Protein AF-A0A9D8TAX3-F1 (afdb_monomer_lite)

Sequence (237 aa):
HDKVKELMLDISDREHYEQYEMLCSVNRDRQMKIMKLRKSYFPNELTADKATVAAIDQLKESEPDTFEKLMSLTAEYSKLLKKLNLRDWILRKRVLGEWWLRLPVSILLLPFWIFGAIVNVLPLGLAKLINTHLIKDKMLHASIQLGISIAILPIWYLILFILIWAIFSKLWIAAAFLVISYPSLLLYARSRIFIIKMYNRSRRFFLKLAGNADLKKAVELRKNILQIIQEKFGSSK

Structure (mmCIF, N/CA/C/O backbone):
data_AF-A0A9D8TAX3-F1
#
_entry.id   AF-A0A9D8TAX3-F1
#
loop_
_atom_site.group_PDB
_atom_site.id
_atom_site.type_symbol
_atom_site.label_atom_id
_atom_site.label_alt_id
_atom_site.label_comp_id
_atom_site.label_asym_id
_atom_site.label_entity_id
_atom_site.label_seq_id
_atom_site.pdbx_PDB_ins_code
_atom_site.Cartn_x
_atom_site.Cartn_y
_atom_site.Cartn_z
_atom_site.occupancy
_atom_site.B_iso_or_equiv
_atom_site.auth_seq_id
_atom_site.auth_comp_id
_atom_site.auth_asym_id
_atom_site.auth_atom_id
_atom_site.pdbx_PDB_model_num
ATOM 1 N N . HIS A 1 1 ? -0.185 30.071 7.797 1.00 47.81 1 HIS A N 1
ATOM 2 C CA . HIS A 1 1 ? 0.020 28.716 8.349 1.00 47.81 1 HIS A CA 1
ATOM 3 C C . HIS A 1 1 ? -1.288 27.922 8.481 1.00 47.81 1 HIS A C 1
ATOM 5 O O . HIS A 1 1 ? -1.232 26.700 8.425 1.00 47.81 1 HIS A O 1
ATOM 11 N N . ASP A 1 2 ? -2.458 28.570 8.554 1.00 51.34 2 ASP A N 1
ATOM 12 C CA . ASP A 1 2 ? -3.730 27.895 8.888 1.00 51.34 2 ASP A CA 1
ATOM 13 C C . ASP A 1 2 ? -4.365 27.068 7.757 1.00 51.34 2 ASP A C 1
ATOM 15 O O . ASP A 1 2 ? -4.881 25.984 8.011 1.00 51.34 2 ASP A O 1
ATOM 19 N N . LYS A 1 3 ? -4.211 27.467 6.485 1.00 55.00 3 LYS A N 1
ATOM 20 C CA . LYS A 1 3 ? -4.713 26.679 5.333 1.00 55.00 3 LYS A CA 1
ATOM 21 C C . LYS A 1 3 ? -4.038 25.313 5.163 1.00 55.00 3 LYS A C 1
ATOM 23 O O . LYS A 1 3 ? -4.610 24.412 4.564 1.00 55.00 3 LYS A O 1
ATOM 28 N N . VAL A 1 4 ? -2.815 25.145 5.674 1.00 59.06 4 VAL A N 1
ATOM 29 C CA . VAL A 1 4 ? -2.106 23.854 5.612 1.00 59.06 4 VAL A CA 1
ATOM 30 C C . VAL A 1 4 ? -2.678 22.883 6.645 1.00 59.06 4 VAL A C 1
ATOM 32 O O . VAL A 1 4 ? -2.840 21.707 6.335 1.00 59.06 4 VAL A O 1
ATOM 35 N N . LYS A 1 5 ? -3.074 23.373 7.830 1.00 57.69 5 LYS A N 1
ATOM 36 C CA . LYS A 1 5 ? -3.756 22.559 8.848 1.00 57.69 5 LYS A CA 1
ATOM 37 C C . LYS A 1 5 ? -5.103 22.040 8.346 1.00 57.69 5 LYS A C 1
ATOM 39 O O . LYS A 1 5 ? -5.445 20.887 8.579 1.00 57.69 5 LYS A O 1
ATOM 44 N N . GLU A 1 6 ? -5.831 22.835 7.562 1.00 61.94 6 GLU A N 1
ATOM 45 C CA . GLU A 1 6 ? -7.069 22.385 6.913 1.00 61.94 6 GLU A CA 1
ATOM 46 C C . GLU A 1 6 ? -6.857 21.248 5.898 1.00 61.94 6 GLU A C 1
ATOM 48 O O . GLU A 1 6 ? -7.794 20.504 5.612 1.00 61.94 6 GLU A O 1
ATOM 53 N N . LEU A 1 7 ? -5.642 21.055 5.388 1.00 61.38 7 LEU A N 1
ATOM 54 C CA . LEU A 1 7 ? -5.305 19.979 4.453 1.00 61.38 7 LEU A CA 1
ATOM 55 C C . LEU A 1 7 ? -4.691 18.751 5.141 1.00 61.38 7 LEU A C 1
ATOM 57 O O . LEU A 1 7 ? -4.346 17.782 4.463 1.00 61.38 7 LEU A O 1
ATOM 61 N N . MET A 1 8 ? -4.574 18.767 6.471 1.00 67.38 8 MET A N 1
ATOM 62 C CA . MET A 1 8 ? -4.005 17.680 7.263 1.00 67.38 8 MET A CA 1
ATOM 63 C C . MET A 1 8 ? -5.042 17.114 8.238 1.00 67.38 8 MET A C 1
ATOM 65 O O . MET A 1 8 ? -5.985 17.791 8.652 1.00 67.38 8 MET A O 1
ATOM 69 N N . LEU A 1 9 ? -4.891 15.830 8.563 1.00 71.62 9 LEU A N 1
ATOM 70 C CA . LEU A 1 9 ? -5.618 15.207 9.661 1.00 71.62 9 LEU A CA 1
ATOM 71 C C . LEU A 1 9 ? -4.846 15.537 10.942 1.00 71.62 9 LEU A C 1
ATOM 73 O O . LEU A 1 9 ? -3.764 14.991 11.155 1.00 71.62 9 LEU A O 1
ATOM 77 N N . ASP A 1 10 ? -5.357 16.476 11.731 1.00 75.31 10 ASP A N 1
ATOM 78 C CA . ASP A 1 10 ? -4.759 16.838 13.015 1.00 75.31 10 ASP A CA 1
ATOM 79 C C . ASP A 1 10 ? -5.316 15.904 14.095 1.00 75.31 10 ASP A C 1
ATOM 81 O O . ASP A 1 10 ? -6.521 15.891 14.339 1.00 75.31 10 ASP A O 1
ATOM 85 N N . ILE A 1 11 ? -4.454 15.066 14.673 1.00 76.56 11 ILE A N 1
ATOM 86 C CA . ILE A 1 11 ? -4.793 14.171 15.785 1.00 76.56 11 ILE A CA 1
ATOM 87 C C . ILE A 1 11 ? -3.937 14.616 16.967 1.00 76.56 11 ILE A C 1
ATOM 89 O O . ILE A 1 11 ? -2.724 14.389 16.986 1.00 76.56 11 ILE A O 1
ATOM 93 N N . SER A 1 12 ? -4.575 15.260 17.942 1.00 71.75 12 SER A N 1
ATOM 94 C CA . SER A 1 12 ? -3.906 15.820 19.122 1.00 71.75 12 SER A CA 1
ATOM 95 C C . SER A 1 12 ? -3.418 14.738 20.090 1.00 71.75 12 SER A C 1
ATOM 97 O O . SER A 1 12 ? -2.389 14.906 20.746 1.00 71.75 12 SER A O 1
ATOM 99 N N . ASP A 1 13 ? -4.135 13.613 20.167 1.00 77.81 13 ASP A N 1
ATOM 100 C CA . ASP A 1 13 ? -3.794 12.483 21.029 1.00 77.81 13 ASP A CA 1
ATOM 101 C C . ASP A 1 13 ? -2.700 11.612 20.390 1.00 77.81 13 ASP A C 1
ATOM 103 O O . ASP A 1 13 ? -2.948 10.779 19.514 1.00 77.81 13 ASP A O 1
ATOM 107 N N . ARG A 1 14 ? -1.457 11.823 20.833 1.00 78.06 14 ARG A N 1
ATOM 108 C CA . ARG A 1 14 ? -0.296 11.061 20.353 1.00 78.06 14 ARG A CA 1
ATOM 109 C C . ARG A 1 14 ? -0.218 9.650 20.929 1.00 78.06 14 ARG A C 1
ATOM 111 O O . ARG A 1 14 ? 0.431 8.806 20.317 1.00 78.06 14 ARG A O 1
ATOM 118 N N . GLU A 1 15 ? -0.841 9.397 22.075 1.00 81.38 15 GLU A N 1
ATOM 119 C CA . GLU A 1 15 ? -0.818 8.089 22.734 1.00 81.38 15 GLU A CA 1
ATOM 120 C C . GLU A 1 15 ? -1.685 7.086 21.967 1.00 81.38 15 GLU A C 1
ATOM 122 O O . GLU A 1 15 ? -1.270 5.955 21.710 1.00 81.38 15 GLU A O 1
ATOM 127 N N . HIS A 1 16 ? -2.844 7.548 21.494 1.00 86.00 16 HIS A N 1
ATOM 128 C CA . HIS A 1 16 ? -3.809 6.740 20.750 1.00 86.00 16 HIS A CA 1
ATOM 129 C C . HIS A 1 16 ? -3.732 6.913 19.225 1.00 86.00 16 HIS A C 1
ATOM 131 O O . HIS A 1 16 ? -4.651 6.520 18.501 1.00 86.00 16 HIS A O 1
ATOM 137 N N . TYR A 1 17 ? -2.645 7.485 18.702 1.00 85.19 17 TYR A N 1
ATOM 138 C CA . TYR A 1 17 ? -2.546 7.872 17.291 1.00 85.19 17 TYR A CA 1
ATOM 139 C C . TYR A 1 17 ? -2.809 6.710 16.311 1.00 85.19 17 TYR A C 1
ATOM 141 O O . TYR A 1 17 ? -3.581 6.857 15.360 1.00 85.19 17 TYR A O 1
ATOM 149 N N . GLU A 1 18 ? -2.221 5.528 16.551 1.00 87.06 18 GLU A N 1
ATOM 150 C CA . GLU A 1 18 ? -2.438 4.350 15.691 1.00 87.06 18 GLU A CA 1
ATOM 151 C C . GLU A 1 18 ? -3.904 3.877 15.723 1.00 87.06 18 GLU A C 1
ATOM 153 O O . GLU A 1 18 ? -4.440 3.389 14.723 1.00 87.06 18 GLU A O 1
ATOM 158 N N . GLN A 1 19 ? -4.560 4.006 16.875 1.00 91.69 19 GLN A N 1
ATOM 159 C CA . GLN A 1 19 ? -5.947 3.620 17.092 1.00 91.69 19 GLN A CA 1
ATOM 160 C C . GLN A 1 19 ? -6.883 4.580 16.351 1.00 91.69 19 GLN A C 1
ATOM 162 O O . GLN A 1 19 ? -7.785 4.118 15.651 1.00 91.69 19 GLN A O 1
ATOM 167 N N . TYR A 1 20 ? -6.626 5.889 16.413 1.00 90.88 20 TYR A N 1
ATOM 168 C CA . TYR A 1 20 ? -7.359 6.890 15.632 1.00 90.88 20 TYR A CA 1
ATOM 169 C C . TYR A 1 20 ? -7.241 6.625 14.126 1.00 90.88 20 TYR A C 1
ATOM 171 O O . TYR A 1 20 ? -8.255 6.597 13.420 1.00 90.88 20 TYR A O 1
ATOM 179 N N . GLU A 1 21 ? -6.030 6.360 13.624 1.00 88.81 21 GLU A N 1
ATOM 180 C CA . GLU A 1 21 ? -5.813 6.046 12.207 1.00 88.81 21 GLU A CA 1
ATOM 181 C C . GLU A 1 21 ? -6.575 4.773 11.793 1.00 88.81 21 GLU A C 1
ATOM 183 O O . GLU A 1 21 ? -7.257 4.736 10.758 1.00 88.81 21 GLU A O 1
ATOM 188 N N . MET A 1 22 ? -6.520 3.729 12.627 1.00 91.81 22 MET A N 1
ATOM 189 C CA . MET A 1 22 ? -7.249 2.488 12.382 1.00 91.81 22 MET A CA 1
ATOM 190 C C . MET A 1 22 ? -8.764 2.718 12.365 1.00 91.81 22 MET A C 1
ATOM 192 O O . MET A 1 22 ? -9.432 2.242 11.443 1.00 91.81 22 MET A O 1
ATOM 196 N N . LEU A 1 23 ? -9.313 3.471 13.321 1.00 91.88 23 LEU A N 1
ATOM 197 C CA . LEU A 1 23 ? -10.742 3.790 13.391 1.00 91.88 23 LEU A CA 1
ATOM 198 C C . LEU A 1 23 ? -11.210 4.596 12.182 1.00 91.88 23 LEU A C 1
ATOM 200 O O . LEU A 1 23 ? -12.245 4.258 11.600 1.00 91.88 23 LEU A O 1
ATOM 204 N N . CYS A 1 24 ? -10.423 5.578 11.734 1.00 89.56 24 CYS A N 1
ATOM 205 C CA . CYS A 1 24 ? -10.675 6.281 10.476 1.00 89.56 24 CYS A CA 1
ATOM 206 C C . CYS A 1 24 ? -10.751 5.278 9.319 1.00 89.56 24 CYS A C 1
ATOM 208 O O . CYS A 1 24 ? -11.741 5.234 8.591 1.00 89.56 24 CYS A O 1
ATOM 210 N N . SER A 1 25 ? -9.777 4.369 9.204 1.00 88.06 25 SER A N 1
ATOM 211 C CA . SER A 1 25 ? -9.755 3.362 8.135 1.00 88.06 25 SER A CA 1
ATOM 212 C C . SER A 1 25 ? -10.961 2.403 8.148 1.00 88.06 25 SER A C 1
ATOM 214 O O . SER A 1 25 ? -11.442 1.997 7.080 1.00 88.06 25 SER A O 1
ATOM 216 N N . VAL A 1 26 ? -11.458 2.057 9.343 1.00 89.31 26 VAL A N 1
ATOM 217 C CA . VAL A 1 26 ? -12.606 1.166 9.567 1.00 89.31 26 VAL A CA 1
ATOM 218 C C . VAL A 1 26 ? -13.924 1.883 9.260 1.00 89.31 26 VAL A C 1
ATOM 220 O O . VAL A 1 26 ? -14.813 1.283 8.645 1.00 89.31 26 VAL A O 1
ATOM 223 N N . ASN A 1 27 ? -14.046 3.156 9.652 1.00 88.12 27 ASN A N 1
ATOM 224 C CA . ASN A 1 27 ? -15.275 3.944 9.561 1.00 88.12 27 ASN A CA 1
ATOM 225 C C . ASN A 1 27 ? -15.416 4.734 8.246 1.00 88.12 27 ASN A C 1
ATOM 227 O O . ASN A 1 27 ? -16.530 5.106 7.876 1.00 88.12 27 ASN A O 1
ATOM 231 N N . ARG A 1 28 ? -14.332 4.946 7.487 1.00 86.62 28 ARG A N 1
ATOM 232 C CA . ARG A 1 28 ? -14.314 5.778 6.267 1.00 86.62 28 ARG A CA 1
ATOM 233 C C . ARG A 1 28 ? -15.417 5.427 5.274 1.00 86.62 28 ARG A C 1
ATOM 235 O O . ARG A 1 28 ? -16.200 6.285 4.882 1.00 86.62 28 ARG A O 1
ATOM 242 N N . ASP A 1 29 ? -15.531 4.150 4.898 1.00 82.50 29 ASP A N 1
ATOM 243 C CA . ASP A 1 29 ? -16.540 3.695 3.926 1.00 82.50 29 ASP A CA 1
ATOM 244 C C . ASP A 1 29 ? -17.980 3.959 4.418 1.00 82.50 29 ASP A C 1
ATOM 246 O O . ASP A 1 29 ? -18.890 4.107 3.600 1.00 82.50 29 ASP A O 1
ATOM 250 N N . ARG A 1 30 ? -18.204 4.000 5.737 1.00 83.88 30 ARG A N 1
ATOM 251 C CA . ARG A 1 30 ? -19.501 4.325 6.338 1.00 83.88 30 ARG A CA 1
ATOM 252 C C . ARG A 1 30 ? -19.733 5.833 6.356 1.00 83.88 30 ARG A C 1
ATOM 254 O O . ARG A 1 30 ? -20.779 6.259 5.877 1.00 83.88 30 ARG A O 1
ATOM 261 N N . GLN A 1 31 ? -18.778 6.623 6.840 1.00 83.62 31 GLN A N 1
ATOM 262 C CA . GLN A 1 31 ? -18.919 8.082 6.890 1.00 83.62 31 GLN A CA 1
ATOM 263 C C . GLN A 1 31 ? -19.125 8.683 5.504 1.00 83.62 31 GLN A C 1
ATOM 265 O O . GLN A 1 31 ? -20.033 9.481 5.303 1.00 83.62 31 GLN A O 1
ATOM 270 N N . MET A 1 32 ? -18.389 8.202 4.501 1.00 84.88 32 MET A N 1
ATOM 271 C CA . MET A 1 32 ? -18.597 8.628 3.117 1.00 84.88 32 MET A CA 1
ATOM 272 C C . MET A 1 32 ? -20.013 8.334 2.606 1.00 84.88 32 MET A C 1
ATOM 274 O O . MET A 1 32 ? -20.546 9.107 1.815 1.00 84.88 32 MET A O 1
ATOM 278 N N . LYS A 1 33 ? -20.644 7.236 3.050 1.00 84.00 33 LYS A N 1
ATOM 279 C CA . LYS A 1 33 ? -22.039 6.927 2.698 1.00 84.00 33 LYS A CA 1
ATOM 280 C C . LYS A 1 33 ? -23.027 7.830 3.428 1.00 84.00 33 LYS A C 1
ATOM 282 O O . LYS A 1 33 ? -23.957 8.307 2.787 1.00 84.00 33 LYS A O 1
ATOM 287 N N . ILE A 1 34 ? -22.824 8.060 4.728 1.00 82.94 34 ILE A N 1
ATOM 288 C CA . ILE A 1 34 ? -23.665 8.952 5.545 1.00 82.94 34 ILE A CA 1
ATOM 289 C C . ILE A 1 34 ? -23.652 10.362 4.946 1.00 82.94 34 ILE A C 1
ATOM 291 O O . ILE A 1 34 ? -24.703 10.936 4.682 1.00 82.94 34 ILE A O 1
ATOM 295 N N . MET A 1 35 ? -22.463 10.862 4.613 1.00 82.69 35 MET A N 1
ATOM 296 C CA . MET A 1 35 ? -22.252 12.189 4.033 1.00 82.69 35 MET A CA 1
ATOM 297 C C . MET A 1 35 ? -22.542 12.267 2.525 1.00 82.69 35 MET A C 1
ATOM 299 O O . MET A 1 35 ? -22.339 13.312 1.914 1.00 82.69 35 MET A O 1
ATOM 303 N N . LYS A 1 36 ? -22.983 11.166 1.895 1.00 83.56 36 LYS A N 1
ATOM 304 C CA . LYS A 1 36 ? -23.252 11.067 0.445 1.00 83.56 36 LYS A CA 1
ATOM 305 C C . LYS A 1 36 ? -22.080 11.543 -0.434 1.00 83.56 36 LYS A C 1
ATOM 307 O O . LYS A 1 36 ? -22.275 12.090 -1.520 1.00 83.56 36 LYS A O 1
ATOM 312 N N . LEU A 1 37 ? -20.847 11.305 0.012 1.00 81.62 37 LEU A N 1
ATOM 313 C CA . LEU A 1 37 ? -19.636 11.753 -0.668 1.00 81.62 37 LEU A CA 1
ATOM 314 C C . LEU A 1 37 ? -19.217 10.793 -1.787 1.00 81.62 37 LEU A C 1
ATOM 316 O O . LEU A 1 37 ? -19.275 9.565 -1.666 1.00 81.62 37 LEU A O 1
ATOM 320 N N . ARG A 1 38 ? -18.719 11.357 -2.893 1.00 75.69 38 ARG A N 1
ATOM 321 C CA . ARG A 1 38 ? -18.191 10.572 -4.017 1.00 75.69 38 ARG A CA 1
ATOM 322 C C . ARG A 1 38 ? -16.825 9.991 -3.669 1.00 75.69 38 ARG A C 1
ATOM 324 O O . ARG A 1 38 ? -15.899 10.728 -3.341 1.00 75.69 38 ARG A O 1
ATOM 331 N N . LYS A 1 39 ? -16.670 8.676 -3.843 1.00 66.88 39 LYS A N 1
ATOM 332 C CA . LYS A 1 39 ? -15.418 7.949 -3.568 1.00 66.88 39 LYS A CA 1
ATOM 333 C C . LYS A 1 39 ? -14.260 8.264 -4.520 1.00 66.88 39 LYS A C 1
ATOM 335 O O . LYS A 1 39 ? -13.122 7.931 -4.227 1.00 66.88 39 LYS A O 1
ATOM 340 N N . SER A 1 40 ? -14.536 8.893 -5.658 1.00 64.56 40 SER A N 1
ATOM 341 C CA . SER A 1 40 ? -13.520 9.233 -6.658 1.00 64.56 40 SER A CA 1
ATOM 342 C C . SER A 1 40 ? -12.701 10.482 -6.320 1.00 64.56 40 SER A C 1
ATOM 344 O O . SER A 1 40 ? -11.724 10.747 -7.012 1.00 64.56 40 SER A O 1
ATOM 346 N N . TYR A 1 41 ? -13.092 11.259 -5.304 1.00 69.12 41 TYR A N 1
ATOM 347 C CA . TYR A 1 41 ? -12.454 12.532 -4.973 1.00 69.12 41 TYR A CA 1
ATOM 348 C C . TYR A 1 41 ? -11.719 12.428 -3.635 1.00 69.12 41 TYR A C 1
ATOM 350 O O . TYR A 1 41 ? -12.348 12.273 -2.592 1.00 69.12 41 TYR A O 1
ATOM 358 N N . PHE A 1 42 ? -10.387 12.496 -3.679 1.00 66.44 42 PHE A N 1
ATOM 359 C CA . PHE A 1 42 ? -9.510 12.294 -2.520 1.00 66.44 42 PHE A CA 1
ATOM 360 C C . PHE A 1 42 ? -9.838 13.195 -1.312 1.00 66.44 42 PHE A C 1
ATOM 362 O O . PHE A 1 42 ? -9.888 12.668 -0.201 1.00 66.44 42 PHE A O 1
ATOM 369 N N . PRO A 1 43 ? -10.165 14.494 -1.479 1.00 77.25 43 PRO A N 1
ATOM 370 C CA . PRO A 1 43 ? -10.538 15.343 -0.345 1.00 77.25 43 PRO A CA 1
ATOM 371 C C . PRO A 1 43 ? -11.747 14.847 0.455 1.00 77.25 43 PRO A C 1
ATOM 373 O O . PRO A 1 43 ? -11.817 15.096 1.653 1.00 77.25 43 PRO A O 1
ATOM 376 N N . ASN A 1 44 ? -12.651 14.073 -0.153 1.00 81.50 44 ASN A N 1
ATOM 377 C CA . ASN A 1 44 ? -13.790 13.502 0.565 1.00 81.50 44 ASN A CA 1
ATOM 378 C C . ASN A 1 44 ? -13.375 12.444 1.598 1.00 81.50 44 ASN A C 1
ATOM 380 O O . ASN A 1 44 ? -14.079 12.255 2.588 1.00 81.50 44 ASN A O 1
ATOM 384 N N . GLU A 1 45 ? -12.258 11.741 1.374 1.00 81.44 45 GLU A N 1
ATOM 385 C CA . GLU A 1 45 ? -11.718 10.813 2.373 1.00 81.44 45 GLU 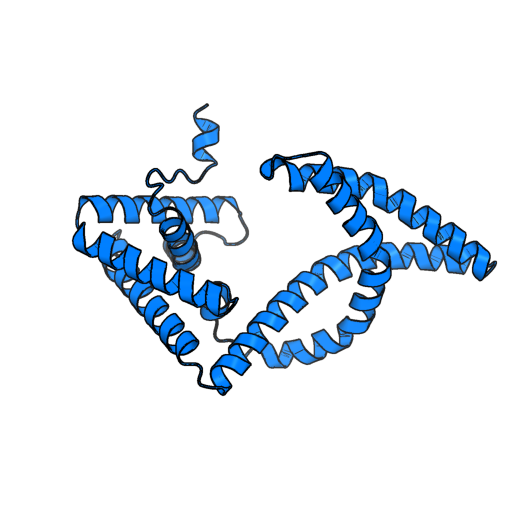A CA 1
ATOM 386 C C . GLU A 1 45 ? -11.204 11.582 3.592 1.00 81.44 45 GLU A C 1
ATOM 388 O O . GLU A 1 45 ? -11.511 11.199 4.716 1.00 81.44 45 GLU A O 1
ATOM 393 N N . LEU A 1 46 ? -10.520 12.711 3.375 1.00 84.00 46 LEU A N 1
ATOM 394 C CA . LEU A 1 46 ? -10.059 13.577 4.461 1.00 84.00 46 LEU A CA 1
ATOM 395 C C . LEU A 1 46 ? -11.237 14.176 5.241 1.00 84.00 46 LEU A C 1
ATOM 397 O O . LEU A 1 46 ? -11.196 14.205 6.467 1.00 84.00 46 LEU A O 1
ATOM 401 N N . THR A 1 47 ? -12.305 14.609 4.565 1.00 84.44 47 THR A N 1
ATOM 402 C CA . THR A 1 47 ? -13.525 15.088 5.237 1.00 84.44 47 THR A CA 1
ATOM 403 C C . THR A 1 47 ? -14.147 14.007 6.125 1.00 84.44 47 THR A C 1
ATOM 405 O O . THR A 1 47 ? -14.503 14.279 7.271 1.00 84.44 47 THR A O 1
ATOM 408 N N . ALA A 1 48 ? -14.243 12.772 5.626 1.00 85.88 48 ALA A N 1
ATOM 409 C CA . ALA A 1 48 ? -14.786 11.646 6.385 1.00 85.88 48 ALA A CA 1
ATOM 410 C C . ALA A 1 48 ? -13.900 11.259 7.585 1.00 85.88 48 ALA A C 1
ATOM 412 O O . ALA A 1 48 ? -14.415 10.931 8.659 1.00 85.88 48 ALA A O 1
ATOM 413 N N . ASP A 1 49 ? -12.579 11.311 7.411 1.00 87.44 49 ASP A N 1
ATOM 414 C CA . ASP A 1 49 ? -11.620 11.029 8.476 1.00 87.44 49 ASP A CA 1
ATOM 415 C C . ASP A 1 49 ? -11.685 12.122 9.560 1.00 87.44 49 ASP A C 1
ATOM 417 O O . ASP A 1 49 ? -11.823 11.791 10.734 1.00 87.44 49 ASP A O 1
ATOM 421 N N . LYS A 1 50 ? -11.737 13.412 9.194 1.00 87.69 50 LYS A N 1
ATOM 422 C CA . LYS A 1 50 ? -11.911 14.526 10.151 1.00 87.69 50 LYS A CA 1
ATOM 423 C C . LYS A 1 50 ? -13.180 14.400 10.989 1.00 87.69 50 LYS A C 1
ATOM 425 O O . LYS A 1 50 ? -13.140 14.597 12.197 1.00 87.69 50 LYS A O 1
ATOM 430 N N . ALA A 1 51 ? -14.296 14.039 10.362 1.00 87.50 51 ALA A N 1
ATOM 431 C CA . ALA A 1 51 ? -15.544 13.817 11.084 1.00 87.50 51 ALA A CA 1
ATOM 432 C C . ALA A 1 51 ? -15.473 12.610 12.029 1.00 87.50 51 ALA A C 1
ATOM 434 O O . ALA A 1 51 ? -16.126 12.595 13.067 1.00 87.50 51 ALA A O 1
ATOM 435 N N . THR A 1 52 ? -14.675 11.597 11.681 1.00 89.50 52 THR A N 1
ATOM 436 C CA . THR A 1 52 ? -14.417 10.465 12.577 1.00 89.50 52 THR A CA 1
ATOM 437 C C . THR A 1 52 ? -13.573 10.896 13.771 1.00 89.50 52 THR A C 1
ATOM 439 O O . THR A 1 52 ? -13.933 10.551 14.888 1.00 89.50 52 THR A O 1
ATOM 442 N N . VAL A 1 53 ? -12.508 11.675 13.556 1.00 89.75 53 VAL A N 1
ATOM 443 C CA . VAL A 1 53 ? -11.665 12.219 14.636 1.00 89.75 53 VAL A CA 1
ATOM 444 C C . VAL A 1 53 ? -12.499 13.067 15.595 1.00 89.75 53 VAL A C 1
ATOM 446 O O . VAL A 1 53 ? -12.516 12.774 16.782 1.00 89.75 53 VAL A O 1
ATOM 449 N N . ALA A 1 54 ? -13.290 14.011 15.076 1.00 88.38 54 ALA A N 1
ATOM 450 C CA . ALA A 1 54 ? -14.156 14.855 15.901 1.00 88.38 54 ALA A CA 1
ATOM 451 C C . ALA A 1 54 ? -15.149 14.041 16.752 1.00 88.38 54 ALA A C 1
ATOM 453 O O . ALA A 1 54 ? -15.371 14.351 17.918 1.00 88.38 54 ALA A O 1
ATOM 454 N N . ALA A 1 55 ? -15.722 12.970 16.192 1.00 88.25 55 ALA A N 1
ATOM 455 C CA . ALA A 1 55 ? -16.632 12.097 16.929 1.00 88.25 55 ALA A CA 1
ATOM 456 C C . ALA A 1 55 ? -15.918 11.274 18.019 1.00 88.25 55 ALA A C 1
ATOM 458 O O . ALA A 1 55 ? -16.499 11.013 19.071 1.00 88.25 55 ALA A O 1
ATOM 459 N N . ILE A 1 56 ? -14.667 10.865 17.783 1.00 90.06 56 ILE A N 1
ATOM 460 C CA . ILE A 1 56 ? -13.846 10.178 18.789 1.00 90.06 56 ILE A CA 1
ATOM 461 C C . ILE A 1 56 ? -13.456 11.150 19.909 1.00 90.06 56 ILE A C 1
ATOM 463 O O . ILE A 1 56 ? -13.562 10.783 21.076 1.00 90.06 56 ILE A O 1
ATOM 467 N N . ASP A 1 57 ? -13.067 12.382 19.577 1.00 90.31 57 ASP A N 1
ATOM 468 C CA . ASP A 1 57 ? -12.713 13.403 20.569 1.00 90.31 57 ASP A CA 1
ATOM 469 C C . ASP A 1 57 ? -13.921 13.763 21.444 1.00 90.31 57 ASP A C 1
ATOM 471 O O . ASP A 1 57 ? -13.819 13.788 22.668 1.00 90.31 57 ASP A O 1
ATOM 475 N N . GLN A 1 58 ? -15.106 13.905 20.843 1.00 88.88 58 GLN A N 1
ATOM 476 C CA . GLN A 1 58 ? -16.346 14.094 21.596 1.00 88.88 58 GLN A CA 1
ATOM 477 C C . GLN A 1 58 ? -16.651 12.901 22.517 1.00 88.88 58 GLN A C 1
ATOM 479 O O . GLN A 1 58 ? -17.112 13.087 23.645 1.00 88.88 58 GLN A O 1
ATOM 484 N N . LEU A 1 59 ? -16.402 11.667 22.064 1.00 90.06 59 LEU A N 1
ATOM 485 C CA . LEU A 1 59 ? -16.583 10.468 22.888 1.00 90.06 59 LEU A CA 1
ATOM 486 C C . LEU A 1 59 ? -15.610 10.447 24.073 1.00 90.06 59 LEU A C 1
ATOM 488 O O . LEU A 1 59 ? -16.001 10.044 25.163 1.00 90.06 59 LEU A O 1
ATOM 492 N N . LYS A 1 60 ? -14.371 10.905 23.870 1.00 89.94 60 LYS A N 1
ATOM 493 C CA . LYS A 1 60 ? -13.351 11.007 24.919 1.00 89.94 60 LYS A CA 1
ATOM 494 C C . LYS A 1 60 ? -13.790 11.931 26.054 1.00 89.94 60 LYS A C 1
ATOM 496 O O . LYS A 1 60 ? -13.578 11.603 27.216 1.00 89.94 60 LYS A O 1
ATOM 501 N N . GLU A 1 61 ? -14.412 13.059 25.718 1.00 89.31 61 GLU A N 1
ATOM 502 C CA . GLU A 1 61 ? -14.900 14.032 26.702 1.00 89.31 61 GLU A CA 1
ATOM 503 C C . GLU A 1 61 ? -16.206 13.593 27.380 1.00 89.31 61 GLU A C 1
ATOM 505 O O . GLU A 1 61 ? -16.376 13.792 28.580 1.00 89.31 61 GLU A O 1
ATOM 510 N N . SER A 1 62 ? -17.134 13.003 26.621 1.00 90.19 62 SER A N 1
ATOM 511 C CA . SER A 1 62 ? -18.473 12.660 27.122 1.00 90.19 62 SER A CA 1
ATOM 512 C C . SER A 1 62 ? -18.547 11.315 27.851 1.00 90.19 62 SER A C 1
ATOM 514 O O . SER A 1 62 ? -19.278 11.197 28.832 1.00 90.19 62 SER A O 1
ATOM 516 N N . GLU A 1 63 ? -17.813 10.297 27.392 1.00 91.56 63 GLU A N 1
ATOM 517 C CA . GLU A 1 63 ? -17.859 8.929 27.922 1.00 91.56 63 GLU A CA 1
ATOM 518 C C . GLU A 1 63 ? -16.457 8.283 27.921 1.00 91.56 63 GLU A C 1
ATOM 520 O O . GLU A 1 63 ? -16.168 7.416 27.082 1.00 91.56 63 GLU A O 1
ATOM 525 N N . PRO A 1 64 ? -15.579 8.657 28.872 1.00 90.38 64 PRO A N 1
ATOM 526 C CA . PRO A 1 64 ? -14.189 8.196 28.903 1.00 90.38 64 PRO A CA 1
ATOM 527 C C . PRO A 1 64 ? -14.067 6.668 28.999 1.00 90.38 64 PRO A C 1
ATOM 529 O O . PRO A 1 64 ? -13.239 6.075 28.311 1.00 90.38 64 PRO A O 1
ATOM 532 N N . ASP A 1 65 ? -14.948 5.998 29.748 1.00 92.00 65 ASP A N 1
ATOM 533 C CA . ASP A 1 65 ? -14.945 4.531 29.860 1.00 92.00 65 ASP A CA 1
ATOM 534 C C . ASP A 1 65 ? -15.216 3.845 28.508 1.00 92.00 65 ASP A C 1
ATOM 536 O O . ASP A 1 65 ? -14.590 2.840 28.151 1.00 92.00 65 ASP A O 1
ATOM 540 N N . THR A 1 66 ? -16.145 4.400 27.721 1.00 90.94 66 THR A N 1
ATOM 541 C CA . THR A 1 66 ? -16.458 3.899 26.377 1.00 90.94 66 THR A CA 1
ATOM 542 C C . THR A 1 66 ? -15.301 4.181 25.417 1.00 90.94 66 THR A C 1
ATOM 544 O O . THR A 1 66 ? -14.978 3.324 24.587 1.00 90.94 66 THR A O 1
ATOM 547 N N . PHE A 1 67 ? -14.663 5.348 25.535 1.00 92.38 67 PHE A N 1
ATOM 548 C CA . PHE A 1 67 ? -13.473 5.706 24.766 1.00 92.38 67 PHE A CA 1
ATOM 549 C C . PHE A 1 67 ? -12.319 4.726 25.024 1.00 92.38 67 PHE A C 1
ATOM 551 O O . PHE A 1 67 ? -11.824 4.119 24.073 1.00 92.38 67 PHE A O 1
ATOM 558 N N . GLU A 1 68 ? -11.960 4.480 26.285 1.00 92.56 68 GLU A N 1
ATOM 559 C CA . GLU A 1 68 ? -10.880 3.558 26.664 1.00 92.56 68 GLU A CA 1
ATOM 560 C C . GLU A 1 68 ? -11.148 2.135 26.164 1.00 92.56 68 GLU A C 1
ATOM 562 O O . GLU A 1 68 ? -10.288 1.474 25.567 1.00 92.56 68 GLU A O 1
ATOM 567 N N . LYS A 1 69 ? -12.395 1.669 26.302 1.00 93.88 69 LYS A N 1
ATOM 568 C CA . LYS A 1 69 ? -12.818 0.378 25.753 1.00 93.88 69 LYS A CA 1
ATOM 569 C C . LYS A 1 69 ? -12.651 0.325 24.233 1.00 93.88 69 LYS A C 1
ATOM 571 O O . LYS A 1 69 ? -12.165 -0.678 23.705 1.00 93.88 69 LYS A O 1
ATOM 576 N N . LEU A 1 70 ? -13.047 1.377 23.516 1.00 93.38 70 LEU A N 1
ATOM 577 C CA . LEU A 1 70 ? -12.905 1.454 22.062 1.00 93.38 70 LEU A CA 1
ATOM 578 C C . LEU A 1 70 ? -11.429 1.471 21.638 1.00 93.38 70 LEU A C 1
ATOM 580 O O . LEU A 1 70 ? -11.065 0.757 20.697 1.00 93.38 70 LEU A O 1
ATOM 584 N N . MET A 1 71 ? -10.579 2.228 22.335 1.00 94.00 71 MET A N 1
ATOM 585 C CA . MET A 1 71 ? -9.137 2.284 22.076 1.00 94.00 71 MET A CA 1
ATOM 586 C C . MET A 1 71 ? -8.473 0.927 22.306 1.00 94.00 71 MET A C 1
ATOM 588 O O . MET A 1 71 ? -7.741 0.451 21.436 1.00 94.00 71 MET A O 1
ATOM 592 N N . SER A 1 72 ? -8.799 0.250 23.408 1.00 94.25 72 SER A N 1
ATOM 593 C CA . SER A 1 72 ? -8.289 -1.086 23.733 1.00 94.25 72 SER A CA 1
ATOM 594 C C . SER A 1 72 ? -8.683 -2.135 22.682 1.00 94.25 72 SER A C 1
ATOM 596 O O . SER A 1 72 ? -7.821 -2.831 22.133 1.00 94.25 72 SER A O 1
ATOM 598 N N . LEU A 1 73 ? -9.966 -2.188 22.298 1.00 94.94 73 LEU A N 1
ATOM 599 C CA . LEU A 1 73 ? -10.449 -3.087 21.239 1.00 94.94 73 LEU A CA 1
ATOM 600 C C . LEU A 1 73 ? -9.761 -2.810 19.897 1.00 94.94 73 LEU A C 1
ATOM 602 O O . LEU A 1 73 ? -9.412 -3.738 19.161 1.00 94.94 73 LEU A O 1
ATOM 606 N N . THR A 1 74 ? -9.547 -1.534 19.578 1.00 94.44 74 THR A N 1
ATOM 607 C CA . THR A 1 74 ? -8.873 -1.113 18.346 1.00 94.44 74 THR A CA 1
ATOM 608 C C . THR A 1 74 ? -7.395 -1.493 18.362 1.00 94.44 74 THR A C 1
ATOM 610 O O . THR A 1 74 ? -6.882 -1.982 17.354 1.00 94.44 74 THR A O 1
ATOM 613 N N . ALA A 1 75 ? -6.709 -1.331 19.493 1.00 95.00 75 ALA A N 1
ATOM 614 C CA . ALA A 1 75 ? -5.315 -1.731 19.652 1.00 95.00 75 ALA A CA 1
ATOM 615 C C . ALA A 1 75 ? -5.147 -3.249 19.477 1.00 95.00 75 ALA A C 1
ATOM 617 O O . ALA A 1 75 ? -4.274 -3.705 18.730 1.00 95.00 75 ALA A O 1
ATOM 618 N N . GLU A 1 76 ? -6.028 -4.044 20.091 1.00 95.56 76 GLU A N 1
ATOM 619 C CA . GLU A 1 76 ? -6.027 -5.498 19.936 1.00 95.56 76 GLU A CA 1
ATOM 620 C C . GLU A 1 76 ? -6.300 -5.918 18.484 1.00 95.56 76 GLU A C 1
ATOM 622 O O . GLU A 1 76 ? -5.590 -6.761 17.922 1.00 95.56 76 GLU A O 1
ATOM 627 N N . TYR A 1 77 ? -7.284 -5.287 17.841 1.00 95.50 77 TYR A N 1
ATOM 628 C CA . TYR A 1 77 ? -7.595 -5.510 16.433 1.00 95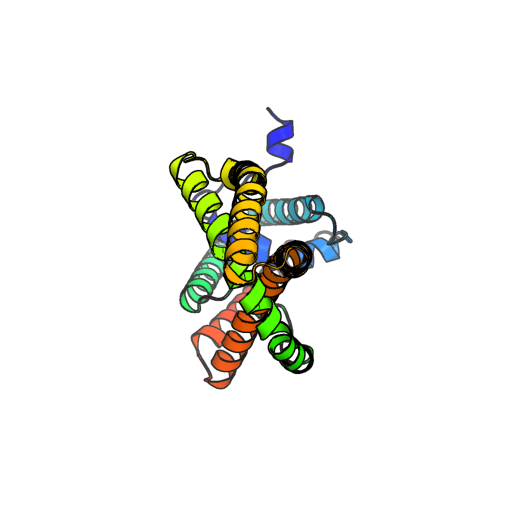.50 77 TYR A CA 1
ATOM 629 C C . TYR A 1 77 ? -6.397 -5.196 15.523 1.00 95.50 77 TYR A C 1
ATOM 631 O O . TYR A 1 77 ? -6.014 -6.024 14.689 1.00 95.50 77 TYR A O 1
ATOM 639 N N . SER A 1 78 ? -5.749 -4.045 15.723 1.00 93.75 78 SER A N 1
ATOM 640 C CA . SER A 1 78 ? -4.542 -3.636 14.998 1.00 93.75 78 SER A CA 1
ATOM 641 C C . SER A 1 78 ? -3.404 -4.641 15.172 1.00 93.75 78 SER A C 1
ATOM 643 O O . SER A 1 78 ? -2.755 -5.019 14.191 1.00 93.75 78 SER A O 1
ATOM 645 N N . LYS A 1 79 ? -3.188 -5.141 16.394 1.00 94.88 79 LYS A N 1
ATOM 646 C CA . LYS A 1 79 ? -2.168 -6.157 16.690 1.00 94.88 79 LYS A CA 1
ATOM 647 C C . LYS A 1 79 ? -2.447 -7.473 15.963 1.00 94.88 79 LYS A C 1
ATOM 649 O O . LYS A 1 79 ? -1.528 -8.054 15.382 1.00 94.88 79 LYS A O 1
ATOM 654 N N . LEU A 1 80 ? -3.701 -7.927 15.934 1.00 93.81 80 LEU A N 1
ATOM 655 C CA . LEU A 1 80 ? -4.091 -9.144 15.213 1.00 93.81 80 LEU A CA 1
ATOM 656 C C . LEU A 1 80 ? -3.934 -8.995 13.698 1.00 93.81 80 LEU A C 1
ATOM 658 O O . LEU A 1 80 ? -3.423 -9.904 13.045 1.00 93.81 80 LEU A O 1
ATOM 662 N N . LEU A 1 81 ? -4.306 -7.847 13.128 1.00 92.75 81 LEU A N 1
ATOM 663 C CA . LEU A 1 81 ? -4.082 -7.570 11.708 1.00 92.75 81 LEU A CA 1
ATOM 664 C C . LEU A 1 81 ? -2.590 -7.566 11.350 1.00 92.75 81 LEU A C 1
ATOM 666 O O . LEU A 1 81 ? -2.207 -8.192 10.356 1.00 92.75 81 LEU A O 1
ATOM 670 N N . LYS A 1 82 ? -1.750 -6.926 12.180 1.00 92.75 82 LYS A N 1
ATOM 671 C CA . LYS A 1 82 ? -0.283 -6.938 12.043 1.00 92.75 82 LYS A CA 1
ATOM 672 C C . LYS A 1 82 ? 0.252 -8.380 12.106 1.00 92.75 82 LYS A C 1
ATOM 674 O O . LYS A 1 82 ? 0.974 -8.789 11.199 1.00 92.75 82 LYS A O 1
ATOM 679 N N . LYS A 1 83 ? -0.184 -9.189 13.084 1.00 92.94 83 LYS A N 1
ATOM 680 C CA . LYS A 1 83 ? 0.185 -10.617 13.225 1.00 92.94 83 LYS A CA 1
ATOM 681 C C . LYS A 1 83 ? -0.206 -11.451 12.000 1.00 92.94 83 LYS A C 1
ATOM 683 O O . LYS A 1 83 ? 0.575 -12.269 11.521 1.00 92.94 83 LYS A O 1
ATOM 688 N N . LEU A 1 84 ? -1.406 -11.235 11.462 1.00 90.19 84 LEU A N 1
ATOM 689 C CA . LEU A 1 84 ? -1.909 -11.961 10.292 1.00 90.19 84 LEU A CA 1
ATOM 690 C C . LEU A 1 84 ? -1.324 -11.453 8.964 1.00 90.19 84 LEU A C 1
ATOM 692 O O . LEU A 1 84 ? -1.494 -12.117 7.933 1.00 90.19 84 LEU A O 1
ATOM 696 N N . ASN A 1 85 ? -0.622 -10.315 8.983 1.00 90.38 85 ASN A N 1
ATOM 697 C CA . ASN A 1 85 ? -0.192 -9.552 7.812 1.00 90.38 85 ASN A CA 1
ATOM 698 C C . ASN A 1 85 ? -1.368 -9.257 6.860 1.00 90.38 85 ASN A C 1
ATOM 700 O O . ASN A 1 85 ? -1.307 -9.502 5.653 1.00 90.38 85 ASN A O 1
ATOM 704 N N . LEU A 1 86 ? -2.483 -8.795 7.433 1.00 89.81 86 LEU A N 1
ATOM 705 C CA . LEU A 1 86 ? -3.704 -8.434 6.716 1.00 89.81 86 LEU A CA 1
ATOM 706 C C . LEU A 1 86 ? -4.031 -6.955 6.941 1.00 89.81 86 LEU A C 1
ATOM 708 O O . LEU A 1 86 ? -3.756 -6.382 7.986 1.00 89.81 86 LEU A O 1
ATOM 712 N N . ARG A 1 87 ? -4.662 -6.333 5.946 1.00 87.56 87 ARG A N 1
ATOM 713 C CA . ARG A 1 87 ? -5.197 -4.966 6.019 1.00 87.56 87 ARG A CA 1
ATOM 714 C C . ARG A 1 87 ? -6.710 -5.002 6.259 1.00 87.56 87 ARG A C 1
ATOM 716 O O . ARG A 1 87 ? -7.373 -5.889 5.720 1.00 87.56 87 ARG A O 1
ATOM 723 N N . ASP A 1 88 ? -7.269 -3.997 6.942 1.00 88.69 88 ASP A N 1
ATOM 724 C CA . ASP A 1 88 ? -8.714 -3.921 7.255 1.00 88.69 88 ASP A CA 1
ATOM 725 C C . ASP A 1 88 ? -9.613 -4.113 6.020 1.00 88.69 88 ASP A C 1
ATOM 727 O O . ASP A 1 88 ? -10.586 -4.868 6.060 1.00 88.69 88 ASP A O 1
ATOM 731 N N . TRP A 1 89 ? -9.251 -3.521 4.872 1.00 85.25 89 TRP A N 1
ATOM 732 C CA . TRP A 1 89 ? -10.047 -3.616 3.638 1.00 85.25 89 TRP A CA 1
ATOM 733 C C . TRP A 1 89 ? -10.312 -5.057 3.179 1.00 85.25 89 TRP A C 1
ATOM 735 O O . TRP A 1 89 ? -11.294 -5.314 2.476 1.00 85.25 89 TRP A O 1
ATOM 745 N N . ILE A 1 90 ? -9.456 -6.004 3.577 1.00 86.06 90 ILE A N 1
ATOM 746 C CA . ILE A 1 90 ? -9.605 -7.425 3.264 1.00 86.06 90 ILE A CA 1
ATOM 747 C C . ILE A 1 90 ? -10.792 -8.023 4.028 1.00 86.06 90 ILE A C 1
ATOM 749 O O . ILE A 1 90 ? -11.461 -8.907 3.491 1.00 86.06 90 ILE A O 1
ATOM 753 N N . LEU A 1 91 ? -11.089 -7.537 5.237 1.00 86.12 91 LEU A N 1
ATOM 754 C CA . LEU A 1 91 ? -12.208 -7.993 6.067 1.00 86.12 91 LEU A CA 1
ATOM 755 C C . LEU A 1 91 ? -13.548 -7.346 5.671 1.00 86.12 91 LEU A C 1
ATOM 757 O O . LEU A 1 91 ? -14.597 -7.920 5.952 1.00 86.12 91 LEU A O 1
ATOM 761 N N . ARG A 1 92 ? -13.531 -6.219 4.941 1.00 78.94 92 ARG A N 1
ATOM 762 C CA . ARG A 1 92 ? -14.739 -5.456 4.552 1.00 78.94 92 ARG A CA 1
ATOM 763 C C . ARG A 1 92 ? -15.657 -6.150 3.541 1.00 78.94 92 ARG A C 1
ATOM 765 O O . ARG A 1 92 ? -16.872 -5.998 3.616 1.00 78.94 92 ARG A O 1
ATOM 772 N N . LYS A 1 93 ? -15.108 -6.869 2.552 1.00 65.31 93 LYS A N 1
ATOM 773 C CA . LYS A 1 93 ? -15.893 -7.438 1.434 1.00 65.31 93 LYS A CA 1
ATOM 774 C C . LYS A 1 93 ? -16.192 -8.931 1.609 1.00 65.31 93 LYS A C 1
ATOM 776 O O . LYS A 1 93 ? -15.356 -9.697 2.101 1.00 65.31 93 LYS A O 1
ATOM 781 N N . ARG A 1 94 ? -17.355 -9.370 1.104 1.00 61.38 94 ARG A N 1
ATOM 782 C CA . ARG A 1 94 ? -17.614 -10.784 0.780 1.00 61.38 94 ARG A CA 1
ATOM 783 C C . ARG A 1 94 ? -16.656 -11.178 -0.351 1.00 61.38 94 ARG A C 1
ATOM 785 O O . ARG A 1 94 ? -16.775 -10.689 -1.466 1.00 61.38 94 ARG A O 1
ATOM 792 N N . VAL A 1 95 ? -15.652 -11.995 -0.036 1.00 56.25 95 VAL A N 1
ATOM 793 C CA . VAL A 1 95 ? -14.527 -12.311 -0.947 1.00 56.25 95 VAL A CA 1
ATOM 794 C C . VAL A 1 95 ? -14.940 -13.237 -2.088 1.00 56.25 95 VAL A C 1
ATOM 796 O O . VAL A 1 95 ? -14.278 -13.269 -3.115 1.00 56.25 95 VAL A O 1
ATOM 799 N N . LEU A 1 96 ? -16.018 -13.997 -1.904 1.00 57.44 96 LEU A N 1
ATOM 800 C CA . LEU A 1 96 ? -16.216 -15.241 -2.641 1.00 57.44 96 LEU A CA 1
ATOM 801 C C . LEU A 1 96 ? -16.733 -15.035 -4.073 1.00 57.44 96 LEU A C 1
ATOM 803 O O . LEU A 1 96 ? -16.267 -15.723 -4.968 1.00 57.44 96 LEU A O 1
ATOM 807 N N . GLY A 1 97 ? -17.617 -14.062 -4.322 1.00 60.47 97 GLY A N 1
ATOM 808 C CA . GLY A 1 97 ? -18.305 -13.948 -5.618 1.00 60.47 97 GLY A CA 1
ATOM 809 C C . GLY A 1 97 ? -17.457 -13.417 -6.783 1.00 60.47 97 GLY A C 1
ATOM 810 O O . GLY A 1 97 ? -17.684 -13.799 -7.919 1.00 60.47 97 GLY A O 1
ATOM 811 N N . GLU A 1 98 ? -16.466 -12.558 -6.529 1.00 62.88 98 GLU A N 1
ATOM 812 C CA . GLU A 1 98 ? -15.642 -11.947 -7.594 1.00 62.88 98 GLU A CA 1
ATOM 813 C C . GLU A 1 98 ? -14.262 -12.604 -7.750 1.00 62.88 98 GLU A C 1
ATOM 815 O O . GLU A 1 98 ? -13.501 -12.245 -8.648 1.00 62.88 98 GLU A O 1
ATOM 820 N N . TRP A 1 99 ? -13.875 -13.485 -6.825 1.00 68.81 99 TRP A N 1
ATOM 821 C CA . TRP A 1 99 ? -12.520 -14.038 -6.775 1.00 68.81 99 TRP A CA 1
ATOM 822 C C . TRP A 1 99 ? -12.297 -15.104 -7.851 1.00 68.81 99 TRP A C 1
ATOM 824 O O . TRP A 1 99 ? -11.299 -15.030 -8.564 1.00 68.81 99 TRP A O 1
ATOM 834 N N . TRP A 1 100 ? -13.262 -16.010 -8.041 1.00 69.31 100 TRP A N 1
ATOM 835 C CA . TRP A 1 100 ? -13.181 -17.076 -9.046 1.00 69.31 100 TRP A CA 1
ATOM 836 C C . TRP A 1 100 ? -13.137 -16.531 -10.482 1.00 69.31 100 TRP A C 1
ATOM 838 O O . TRP A 1 100 ? -12.344 -17.006 -11.282 1.00 69.31 100 TRP A O 1
ATOM 848 N N . LEU A 1 101 ? -13.880 -15.459 -10.784 1.00 74.31 101 LEU A N 1
ATOM 849 C CA . LEU A 1 101 ? -13.866 -14.805 -12.104 1.00 74.31 101 LEU A CA 1
ATOM 850 C C . LEU A 1 101 ? -12.530 -14.136 -12.444 1.00 74.31 101 LEU A C 1
ATOM 852 O O . LEU A 1 101 ? -12.173 -13.981 -13.608 1.00 74.31 101 LEU A O 1
ATOM 856 N N . ARG A 1 102 ? -11.791 -13.685 -11.429 1.00 75.69 102 ARG A N 1
ATOM 857 C CA . ARG A 1 102 ? -10.566 -12.900 -11.623 1.00 75.69 102 ARG A CA 1
ATOM 858 C C . ARG A 1 102 ? -9.308 -13.759 -11.676 1.00 75.69 102 ARG A C 1
ATOM 860 O O . ARG A 1 102 ? -8.284 -13.266 -12.135 1.00 75.69 102 ARG A O 1
ATOM 867 N N . LEU A 1 103 ? -9.381 -15.007 -11.218 1.00 79.69 103 LEU A N 1
ATOM 868 C CA . LEU A 1 103 ? -8.247 -15.925 -11.157 1.00 79.69 103 LEU A CA 1
ATOM 869 C C . LEU A 1 103 ? -7.75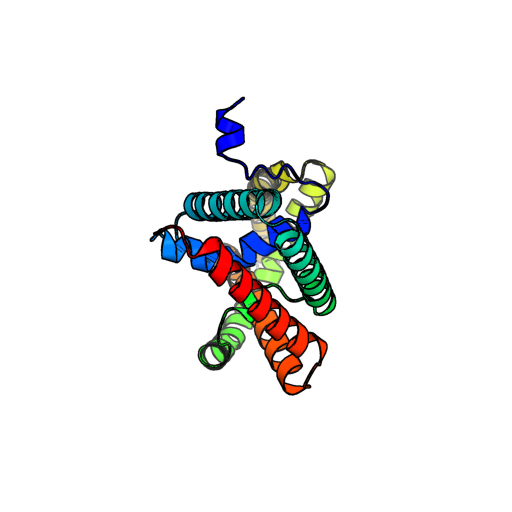1 -16.361 -12.555 1.00 79.69 103 LEU A C 1
ATOM 871 O O . LEU A 1 103 ? -6.548 -16.248 -12.788 1.00 79.69 103 LEU A O 1
ATOM 875 N N . PRO A 1 104 ? -8.617 -16.718 -13.530 1.00 83.00 104 PRO A N 1
ATOM 876 C CA . PRO A 1 104 ? -8.182 -17.002 -14.903 1.00 83.00 104 PRO A CA 1
ATOM 877 C C . PRO A 1 104 ? -7.522 -15.791 -15.570 1.00 83.00 104 PRO A C 1
ATOM 879 O O . PRO A 1 104 ? -6.476 -15.910 -16.202 1.00 83.00 104 PRO A O 1
ATOM 882 N N . VAL A 1 105 ? -8.084 -14.596 -15.356 1.00 81.88 105 VAL A N 1
ATOM 883 C CA . VAL A 1 105 ? -7.527 -13.337 -15.874 1.00 81.88 105 VAL A CA 1
ATOM 884 C C . VAL A 1 105 ? -6.143 -13.061 -15.280 1.00 81.88 105 VAL A C 1
ATOM 886 O O . VAL A 1 105 ? -5.255 -12.597 -15.989 1.00 81.88 105 VAL A O 1
ATOM 889 N N . SER A 1 106 ? -5.920 -13.370 -13.996 1.00 78.50 106 SER A N 1
ATOM 890 C CA . SER A 1 106 ? -4.589 -13.270 -13.384 1.00 78.50 106 SER A CA 1
ATOM 891 C C . SER A 1 106 ? -3.564 -14.172 -14.066 1.00 78.50 106 SER A C 1
ATOM 893 O O . SER A 1 106 ? -2.441 -13.726 -14.277 1.00 78.50 106 SER A O 1
ATOM 895 N N . ILE A 1 107 ? -3.943 -15.408 -14.405 1.00 84.75 107 ILE A N 1
ATOM 896 C CA . ILE A 1 107 ? -3.054 -16.376 -15.061 1.00 84.75 107 ILE A CA 1
ATOM 897 C C . ILE A 1 107 ? -2.723 -15.908 -16.481 1.00 84.75 107 ILE A C 1
ATOM 899 O O . ILE A 1 107 ? -1.558 -15.898 -16.865 1.00 84.75 107 ILE A O 1
ATOM 903 N N . LEU A 1 108 ? -3.719 -15.425 -17.228 1.00 85.00 108 LEU A N 1
ATOM 904 C CA . LEU A 1 108 ? -3.527 -14.913 -18.587 1.00 85.00 108 LEU A CA 1
ATOM 905 C C . LEU A 1 108 ? -2.652 -13.648 -18.629 1.00 85.00 108 LEU A C 1
ATOM 907 O O . LEU A 1 108 ? -1.877 -13.460 -19.562 1.00 85.00 108 LEU A O 1
ATOM 911 N N . LEU A 1 109 ? -2.736 -12.787 -17.611 1.00 83.44 109 LEU A N 1
ATOM 912 C CA . LEU A 1 109 ? -1.917 -11.572 -17.506 1.00 83.44 109 LEU A CA 1
ATOM 913 C C . LEU A 1 109 ? -0.513 -11.816 -16.932 1.00 83.44 109 LEU A C 1
ATOM 915 O O . LEU A 1 109 ? 0.314 -10.902 -16.937 1.00 83.44 109 LEU A O 1
ATOM 919 N N . LEU A 1 110 ? -0.230 -13.017 -16.425 1.00 85.69 110 LEU A N 1
ATOM 920 C CA . LEU A 1 110 ? 1.032 -13.337 -15.764 1.00 85.69 110 LEU A CA 1
ATOM 921 C C . LEU A 1 110 ? 2.255 -13.215 -16.697 1.00 85.69 110 LEU A C 1
ATOM 923 O O . LEU A 1 110 ? 3.220 -12.579 -16.273 1.00 85.69 110 LEU A O 1
ATOM 927 N N . PRO A 1 111 ? 2.232 -13.687 -17.962 1.00 87.06 111 PRO A N 1
ATOM 928 C CA . PRO A 1 111 ? 3.354 -13.511 -18.888 1.00 87.06 111 PRO A CA 1
ATOM 929 C C . PRO A 1 111 ? 3.656 -12.036 -19.181 1.00 87.06 111 PRO A C 1
ATOM 931 O O . PRO A 1 111 ? 4.809 -11.612 -19.141 1.00 87.06 111 PRO A O 1
ATOM 934 N N . PHE A 1 112 ? 2.613 -11.226 -19.393 1.00 84.12 112 PHE A N 1
ATOM 935 C CA . PHE A 1 112 ? 2.752 -9.783 -19.611 1.00 84.12 112 PHE A CA 1
ATOM 936 C C . PHE A 1 112 ? 3.316 -9.074 -18.380 1.00 84.12 112 PHE A C 1
ATOM 938 O O . PHE A 1 112 ? 4.126 -8.155 -18.503 1.00 84.12 112 PHE A O 1
ATOM 945 N N . TRP A 1 113 ? 2.913 -9.510 -17.184 1.00 86.38 113 TRP A N 1
ATOM 946 C CA . TRP A 1 113 ? 3.482 -8.996 -15.948 1.00 86.38 113 TRP A CA 1
ATOM 947 C C . TRP A 1 113 ? 4.953 -9.369 -15.792 1.00 86.38 113 TRP A C 1
ATOM 949 O O . TRP A 1 113 ? 5.728 -8.499 -15.411 1.00 86.38 113 TRP A O 1
ATOM 959 N N . ILE A 1 114 ? 5.343 -10.611 -16.098 1.00 88.81 114 ILE A N 1
ATOM 960 C CA . ILE A 1 114 ? 6.745 -11.050 -16.047 1.00 88.81 114 ILE A CA 1
ATOM 961 C C . ILE A 1 114 ? 7.586 -10.219 -17.014 1.00 88.81 114 ILE A C 1
ATOM 963 O O . ILE A 1 114 ? 8.611 -9.682 -16.606 1.00 88.81 114 ILE A O 1
ATOM 967 N N . PHE A 1 115 ? 7.132 -10.048 -18.258 1.00 89.75 115 PHE A N 1
ATOM 968 C CA . PHE A 1 115 ? 7.827 -9.213 -19.236 1.00 89.75 115 PHE A CA 1
ATOM 969 C C . PHE A 1 115 ? 7.996 -7.774 -18.731 1.00 89.75 115 PHE A C 1
ATOM 971 O O . PHE A 1 115 ? 9.112 -7.260 -18.658 1.00 89.75 115 PHE A O 1
ATOM 978 N N . GLY A 1 116 ? 6.900 -7.144 -18.293 1.00 88.56 116 GLY A N 1
ATOM 979 C CA . GLY A 1 116 ? 6.941 -5.793 -17.739 1.00 88.56 116 GLY A CA 1
ATOM 980 C C . GLY A 1 116 ? 7.815 -5.694 -16.485 1.00 88.56 116 GLY A C 1
ATOM 981 O O . GLY A 1 116 ? 8.512 -4.698 -16.309 1.00 88.56 116 GLY A O 1
ATOM 982 N N . ALA A 1 117 ? 7.838 -6.726 -15.640 1.00 88.12 117 ALA A N 1
ATOM 983 C CA . ALA A 1 117 ? 8.708 -6.789 -14.475 1.00 88.12 117 ALA A CA 1
ATOM 984 C C . ALA A 1 117 ? 10.180 -6.852 -14.890 1.00 88.12 117 ALA A C 1
ATOM 986 O O . ALA A 1 117 ? 10.955 -6.035 -14.416 1.00 88.12 117 ALA A O 1
ATOM 987 N N . ILE A 1 118 ? 10.565 -7.741 -15.806 1.00 89.44 118 ILE A N 1
ATOM 988 C CA . ILE A 1 118 ? 11.956 -7.873 -16.268 1.00 89.44 118 ILE A CA 1
ATOM 989 C C . ILE A 1 118 ? 12.464 -6.548 -16.845 1.00 89.44 118 ILE A C 1
ATOM 991 O O . ILE A 1 118 ? 13.542 -6.086 -16.478 1.00 89.44 118 ILE A O 1
ATOM 995 N N . VAL A 1 119 ? 11.662 -5.903 -17.696 1.00 90.12 119 VAL A N 1
ATOM 996 C CA . VAL A 1 119 ? 12.058 -4.665 -18.378 1.00 90.12 119 VAL A CA 1
ATOM 997 C C . VAL A 1 119 ? 12.103 -3.465 -17.425 1.00 90.12 119 VAL A C 1
ATOM 999 O O . VAL A 1 119 ? 12.991 -2.623 -17.548 1.00 90.12 119 VAL A O 1
ATOM 1002 N N . ASN A 1 120 ? 11.176 -3.371 -16.463 1.00 90.69 120 ASN A N 1
ATOM 1003 C CA . ASN A 1 120 ? 10.977 -2.150 -15.670 1.00 90.69 120 ASN A CA 1
ATOM 1004 C C . ASN A 1 120 ? 11.425 -2.248 -14.205 1.00 90.69 120 ASN A C 1
ATOM 1006 O O . ASN A 1 120 ? 11.520 -1.219 -13.536 1.00 90.69 120 ASN A O 1
ATOM 1010 N N . VAL A 1 121 ? 11.697 -3.442 -13.666 1.00 90.25 121 VAL A N 1
ATOM 1011 C CA . VAL A 1 121 ? 12.081 -3.588 -12.249 1.00 90.25 121 VAL A CA 1
ATOM 1012 C C . VAL A 1 121 ? 13.414 -2.908 -11.956 1.00 90.25 121 VAL A C 1
ATOM 1014 O O . VAL A 1 121 ? 13.545 -2.269 -10.914 1.00 90.25 121 VAL A O 1
ATOM 1017 N N . LEU A 1 122 ? 14.367 -2.990 -12.887 1.00 89.56 122 LEU A N 1
ATOM 1018 C CA . LEU A 1 122 ? 15.687 -2.382 -12.756 1.00 89.56 122 LEU A CA 1
ATOM 1019 C C . LEU A 1 122 ? 15.628 -0.847 -12.729 1.00 89.56 122 LEU A C 1
ATOM 1021 O O . LEU A 1 122 ? 16.023 -0.282 -11.708 1.00 89.56 122 LEU A O 1
ATOM 1025 N N . PRO A 1 123 ? 15.090 -0.142 -13.747 1.00 90.94 123 PRO A N 1
ATOM 1026 C CA . PRO A 1 123 ? 15.076 1.323 -13.742 1.00 90.94 123 PRO A CA 1
ATOM 1027 C C . PRO A 1 123 ? 14.240 1.896 -12.591 1.00 90.94 123 PRO A C 1
ATOM 1029 O O . PRO A 1 123 ? 14.643 2.870 -11.957 1.00 90.94 123 PRO A O 1
ATOM 1032 N N . LEU A 1 124 ? 13.105 1.269 -12.255 1.00 88.19 124 LEU A N 1
ATOM 1033 C CA . LEU A 1 124 ? 12.271 1.706 -11.132 1.00 88.19 124 LEU A CA 1
ATOM 1034 C C . LEU A 1 124 ? 12.925 1.419 -9.773 1.00 88.19 124 LEU A C 1
ATOM 1036 O O . LEU A 1 124 ? 12.762 2.197 -8.830 1.00 88.19 124 LEU A O 1
ATOM 1040 N N . GLY A 1 125 ? 13.653 0.307 -9.659 1.00 87.75 125 GLY A N 1
ATOM 1041 C CA . GLY A 1 125 ? 14.426 -0.046 -8.472 1.00 87.75 125 GLY A CA 1
ATOM 1042 C C . GLY A 1 125 ? 15.576 0.929 -8.237 1.00 87.75 125 GLY A C 1
ATOM 1043 O O . GLY A 1 125 ? 15.726 1.426 -7.122 1.00 87.75 125 GLY A O 1
ATOM 1044 N N . LEU A 1 126 ? 16.314 1.270 -9.297 1.00 88.06 126 LEU A N 1
ATOM 1045 C CA . LEU A 1 126 ? 17.373 2.280 -9.270 1.00 88.06 126 LEU A CA 1
ATOM 1046 C C . LEU A 1 126 ? 16.828 3.652 -8.867 1.00 88.06 126 LEU A C 1
ATOM 1048 O O . LEU A 1 126 ? 17.355 4.261 -7.940 1.00 88.06 126 LEU A O 1
ATOM 1052 N N . ALA A 1 127 ? 15.725 4.103 -9.476 1.00 88.19 127 ALA A N 1
ATOM 1053 C CA . ALA A 1 127 ? 15.091 5.371 -9.113 1.00 88.19 127 ALA A CA 1
ATOM 1054 C C . ALA A 1 127 ? 14.701 5.420 -7.629 1.00 88.19 127 ALA A C 1
ATOM 1056 O O . ALA A 1 127 ? 14.911 6.426 -6.949 1.00 88.19 127 ALA A O 1
ATOM 1057 N N . LYS A 1 128 ? 14.161 4.313 -7.106 1.00 86.62 128 LYS A N 1
ATOM 1058 C CA . LYS A 1 128 ? 13.808 4.194 -5.691 1.00 86.62 128 LYS A CA 1
ATOM 1059 C C . LYS A 1 128 ? 15.043 4.230 -4.788 1.00 86.62 128 LYS A C 1
ATOM 1061 O O . LYS A 1 128 ? 15.005 4.922 -3.777 1.00 86.62 128 LYS A O 1
ATOM 1066 N N . LEU A 1 129 ? 16.101 3.501 -5.140 1.00 88.00 129 LEU A N 1
ATOM 1067 C CA . LEU A 1 129 ? 17.341 3.439 -4.366 1.00 88.00 129 LEU A CA 1
ATOM 1068 C C . LEU A 1 129 ? 17.995 4.822 -4.279 1.00 88.00 129 LEU A C 1
ATOM 1070 O O . LEU A 1 129 ? 18.283 5.297 -3.182 1.00 88.00 129 LEU A O 1
ATOM 1074 N N . ILE A 1 130 ? 18.125 5.506 -5.418 1.00 86.94 130 ILE A N 1
ATOM 1075 C CA . ILE A 1 130 ? 18.639 6.880 -5.500 1.00 86.94 130 ILE A CA 1
ATOM 1076 C C . ILE A 1 130 ? 17.802 7.794 -4.599 1.00 86.94 130 ILE A C 1
ATOM 1078 O O . ILE A 1 130 ? 18.345 8.444 -3.711 1.00 86.94 130 ILE A O 1
ATOM 1082 N N . ASN A 1 131 ? 16.475 7.770 -4.734 1.00 85.06 131 ASN A N 1
ATOM 1083 C CA . ASN A 1 131 ? 15.584 8.585 -3.909 1.00 85.06 131 ASN A CA 1
ATOM 1084 C C . ASN A 1 131 ? 15.766 8.340 -2.397 1.00 85.06 131 ASN A C 1
ATOM 1086 O O . ASN A 1 131 ? 15.845 9.293 -1.625 1.00 85.06 131 ASN A O 1
ATOM 1090 N N . THR A 1 132 ? 15.889 7.077 -1.970 1.00 83.62 132 THR A N 1
ATOM 1091 C CA . THR A 1 132 ? 16.088 6.741 -0.549 1.00 83.62 132 THR A CA 1
ATOM 1092 C C . THR A 1 132 ? 17.439 7.181 0.008 1.00 83.62 132 THR A C 1
ATOM 1094 O O . THR A 1 132 ? 17.538 7.414 1.209 1.00 83.62 132 THR A O 1
ATOM 1097 N N . HIS A 1 133 ? 18.465 7.304 -0.838 1.00 82.62 133 HIS A N 1
ATOM 1098 C CA . HIS A 1 133 ? 19.774 7.810 -0.426 1.00 82.62 133 HIS A CA 1
ATOM 1099 C C . HIS A 1 133 ? 19.850 9.339 -0.451 1.00 82.62 133 HIS A C 1
ATOM 1101 O O . HIS A 1 133 ? 20.503 9.919 0.413 1.00 82.62 133 HIS A O 1
ATOM 1107 N N . LEU A 1 134 ? 19.177 9.996 -1.403 1.00 80.69 134 LEU A N 1
ATOM 1108 C CA . LEU A 1 134 ? 19.209 11.454 -1.533 1.00 80.69 134 LEU A CA 1
ATOM 1109 C C . LEU A 1 134 ? 18.357 12.161 -0.474 1.00 80.69 134 LEU A C 1
ATOM 1111 O O . LEU A 1 134 ? 18.727 13.241 -0.019 1.00 80.69 134 LEU A O 1
ATOM 1115 N N . ILE A 1 135 ? 17.208 11.593 -0.093 1.00 80.19 135 ILE A N 1
ATOM 1116 C CA . ILE A 1 135 ? 16.213 12.303 0.719 1.00 80.19 135 ILE A CA 1
ATOM 1117 C C . ILE A 1 135 ? 15.827 11.487 1.945 1.00 80.19 135 ILE A C 1
ATOM 1119 O O . ILE A 1 135 ? 15.385 10.344 1.847 1.00 80.19 135 ILE A O 1
ATOM 1123 N N . LYS A 1 136 ? 15.914 12.115 3.121 1.00 75.81 136 LYS A N 1
ATOM 1124 C CA . LYS A 1 136 ? 15.414 11.542 4.382 1.00 75.81 136 LYS A CA 1
ATOM 1125 C C . LYS A 1 136 ? 13.921 11.809 4.602 1.00 75.81 136 LYS A C 1
ATOM 1127 O O . LYS A 1 136 ? 13.259 11.023 5.276 1.00 75.81 136 LYS A O 1
ATOM 1132 N N . ASP A 1 137 ? 13.390 12.887 4.023 1.00 76.31 137 ASP A N 1
ATOM 1133 C CA . ASP A 1 137 ? 11.985 13.265 4.167 1.00 76.31 137 ASP A CA 1
ATOM 1134 C C . ASP A 1 137 ? 11.055 12.380 3.319 1.00 76.31 137 ASP A C 1
ATOM 1136 O O . ASP A 1 137 ? 10.991 12.479 2.091 1.00 76.31 137 ASP A O 1
ATOM 1140 N N . LYS A 1 138 ? 10.280 11.535 4.005 1.00 74.75 138 LYS A N 1
ATOM 1141 C CA . LYS A 1 138 ? 9.307 10.621 3.396 1.00 74.75 138 LYS A CA 1
ATOM 1142 C C . LYS A 1 138 ? 8.197 11.347 2.632 1.00 74.75 138 LYS A C 1
ATOM 1144 O O . LYS A 1 138 ? 7.639 10.753 1.711 1.00 74.75 138 LYS A O 1
ATOM 1149 N N . MET A 1 139 ? 7.869 12.594 2.982 1.00 73.75 139 MET A N 1
ATOM 1150 C CA . MET A 1 139 ? 6.806 13.348 2.305 1.00 73.75 139 MET A CA 1
ATOM 1151 C C . MET A 1 139 ? 7.204 13.725 0.873 1.00 73.75 139 MET A C 1
ATOM 1153 O O . MET A 1 139 ? 6.353 13.756 -0.015 1.00 73.75 139 MET A O 1
ATOM 1157 N N . LEU A 1 140 ? 8.501 13.921 0.621 1.00 81.56 140 LEU A N 1
ATOM 1158 C CA . LEU A 1 140 ? 9.041 14.267 -0.698 1.00 81.56 140 LEU A CA 1
ATOM 1159 C C . LEU A 1 140 ? 9.458 13.047 -1.528 1.00 81.56 140 LEU A C 1
ATOM 1161 O O . LEU A 1 140 ? 9.740 13.173 -2.720 1.00 81.56 140 LEU A O 1
ATOM 1165 N N . HIS A 1 141 ? 9.461 11.847 -0.938 1.00 82.19 141 HIS A N 1
ATOM 1166 C CA . HIS A 1 141 ? 9.886 10.634 -1.640 1.00 82.19 141 HIS A CA 1
ATOM 1167 C C . HIS A 1 141 ? 9.072 10.377 -2.905 1.00 82.19 141 HIS A C 1
ATOM 1169 O O . HIS A 1 141 ? 9.646 9.973 -3.907 1.00 82.19 141 HIS A O 1
ATOM 1175 N N . ALA A 1 142 ? 7.755 10.591 -2.880 1.00 80.81 142 ALA A N 1
ATOM 1176 C CA . ALA A 1 142 ? 6.900 10.269 -4.021 1.00 80.81 142 ALA A CA 1
ATOM 1177 C C . ALA A 1 142 ? 7.127 11.209 -5.216 1.00 80.81 142 ALA A C 1
ATOM 1179 O O . ALA A 1 142 ? 7.233 10.741 -6.351 1.00 80.81 142 ALA A O 1
ATOM 1180 N N . SER A 1 143 ? 7.219 12.519 -4.970 1.00 84.88 143 SER A N 1
ATOM 1181 C CA . SER A 1 143 ? 7.425 13.518 -6.023 1.00 84.88 143 SER A CA 1
ATOM 1182 C C . SER A 1 143 ? 8.819 13.404 -6.633 1.00 84.88 143 SER A C 1
ATOM 1184 O O . SER A 1 143 ? 8.963 13.409 -7.855 1.00 84.88 143 SER A O 1
ATOM 1186 N N . ILE A 1 144 ? 9.843 13.223 -5.800 1.00 86.38 144 ILE A N 1
ATOM 1187 C CA . ILE A 1 144 ? 11.223 13.159 -6.277 1.00 86.38 144 ILE A CA 1
ATOM 1188 C C . ILE A 1 144 ? 11.516 11.811 -6.939 1.00 86.38 144 ILE A C 1
ATOM 1190 O O . ILE A 1 144 ? 12.133 11.784 -8.003 1.00 86.38 144 ILE A O 1
ATOM 1194 N N . GLN A 1 145 ? 10.984 10.699 -6.419 1.00 87.12 145 GLN A N 1
ATOM 1195 C CA . GLN A 1 145 ? 11.066 9.411 -7.112 1.00 87.12 145 GLN A CA 1
ATOM 1196 C C . GLN A 1 145 ? 10.455 9.483 -8.515 1.00 87.12 145 GLN A C 1
ATOM 1198 O O . GLN A 1 145 ? 11.005 8.887 -9.442 1.00 87.12 145 GLN A O 1
ATOM 1203 N N . LEU A 1 146 ? 9.336 10.194 -8.688 1.00 87.50 146 LEU A N 1
ATOM 1204 C CA . LEU A 1 146 ? 8.726 10.399 -10.000 1.00 87.50 146 LEU A CA 1
ATOM 1205 C C . LEU A 1 146 ? 9.674 11.175 -10.921 1.00 87.50 146 LEU A C 1
ATOM 1207 O O . LEU A 1 146 ? 9.938 10.708 -12.027 1.00 87.50 146 LEU A O 1
ATOM 1211 N N . GLY A 1 147 ? 10.239 12.292 -10.454 1.00 89.00 147 GLY A N 1
ATOM 1212 C CA . GLY A 1 147 ? 11.209 13.078 -11.224 1.00 89.00 147 GLY A CA 1
ATOM 1213 C C . GLY A 1 147 ? 12.440 12.265 -11.643 1.00 89.00 147 GLY A C 1
ATOM 1214 O O . GLY A 1 147 ? 12.803 12.243 -12.817 1.00 89.00 147 GLY A O 1
ATOM 1215 N N . ILE A 1 148 ? 13.027 11.509 -10.711 1.00 89.00 148 ILE A N 1
ATOM 1216 C CA . ILE A 1 148 ? 14.163 10.617 -10.986 1.00 89.00 148 ILE A CA 1
ATOM 1217 C C . ILE A 1 148 ? 13.769 9.531 -11.999 1.00 89.00 148 ILE A C 1
ATOM 1219 O O . ILE A 1 148 ? 14.523 9.240 -12.925 1.00 89.00 148 ILE A O 1
ATOM 1223 N N . SER A 1 149 ? 12.577 8.944 -11.861 1.00 89.00 149 SER A N 1
ATOM 1224 C CA . SER A 1 149 ? 12.097 7.908 -12.785 1.00 89.00 149 SER A CA 1
ATOM 1225 C C . SER A 1 149 ? 11.923 8.448 -14.207 1.00 89.00 149 SER A C 1
ATOM 1227 O O . SER A 1 149 ? 12.268 7.750 -15.156 1.00 89.00 149 SER A O 1
ATOM 1229 N N . ILE A 1 150 ? 11.443 9.689 -14.364 1.00 90.12 150 ILE A N 1
ATOM 1230 C CA . ILE A 1 150 ? 11.324 10.353 -15.674 1.00 90.12 150 ILE A CA 1
ATOM 1231 C C . ILE A 1 150 ? 12.690 10.503 -16.351 1.00 90.12 150 ILE A C 1
ATOM 1233 O O . ILE A 1 150 ? 12.765 10.354 -17.565 1.00 90.12 150 ILE A O 1
ATOM 1237 N N . ALA A 1 151 ? 13.760 10.753 -15.593 1.00 90.94 151 ALA A N 1
ATOM 1238 C CA . ALA A 1 151 ? 15.110 10.858 -16.146 1.00 90.94 151 ALA A CA 1
ATOM 1239 C C . ALA A 1 151 ? 15.733 9.485 -16.465 1.00 90.94 151 ALA A C 1
ATOM 1241 O O . ALA A 1 151 ? 16.348 9.309 -17.513 1.00 90.94 151 ALA A O 1
ATOM 1242 N N . ILE A 1 152 ? 15.558 8.491 -15.587 1.00 91.31 152 ILE A N 1
ATOM 1243 C CA . ILE A 1 152 ? 16.192 7.167 -15.725 1.00 91.31 152 ILE A CA 1
ATOM 1244 C C . ILE A 1 152 ? 15.543 6.319 -16.823 1.00 91.31 152 ILE A C 1
ATOM 1246 O O . ILE A 1 152 ? 16.248 5.634 -17.561 1.00 91.31 152 ILE A O 1
ATOM 1250 N N . LEU A 1 153 ? 14.212 6.343 -16.945 1.00 91.44 153 LEU A N 1
ATOM 1251 C CA . LEU A 1 153 ? 13.482 5.515 -17.912 1.00 91.44 153 LEU A CA 1
ATOM 1252 C C . LEU A 1 153 ? 13.916 5.713 -19.380 1.00 91.44 153 LEU A C 1
ATOM 1254 O O . LEU A 1 153 ? 14.171 4.703 -20.034 1.00 91.44 153 LEU A O 1
ATOM 1258 N N . PRO A 1 154 ? 14.035 6.940 -19.929 1.00 91.06 154 PRO A N 1
ATOM 1259 C CA . PRO A 1 154 ? 14.466 7.126 -21.314 1.00 91.06 154 PRO A CA 1
ATOM 1260 C C . PRO A 1 154 ? 15.903 6.647 -21.539 1.00 91.06 154 PRO A C 1
ATOM 1262 O O . PRO A 1 154 ? 16.165 5.987 -22.541 1.00 91.06 154 PRO A O 1
ATOM 1265 N N . ILE A 1 155 ? 16.815 6.894 -20.59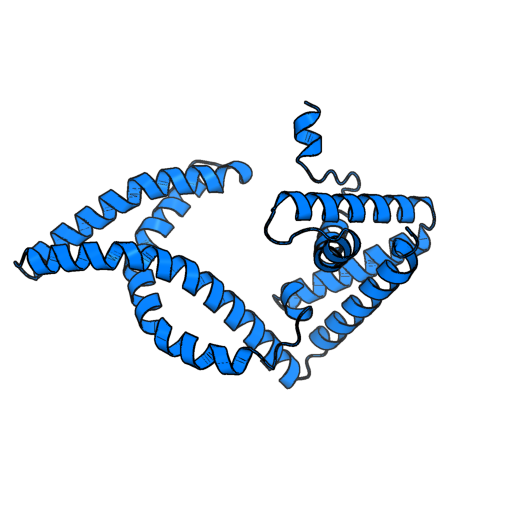1 1.00 93.06 155 ILE A N 1
ATOM 1266 C CA . ILE A 1 155 ? 18.202 6.406 -20.662 1.00 93.06 155 ILE A CA 1
ATOM 1267 C C . ILE A 1 155 ? 18.221 4.873 -20.674 1.00 93.06 155 ILE A C 1
ATOM 1269 O O . ILE A 1 155 ? 18.881 4.259 -21.509 1.00 93.06 155 ILE A O 1
ATOM 1273 N N . TRP A 1 156 ? 17.447 4.245 -19.789 1.00 93.88 156 TRP A N 1
ATOM 1274 C CA . TRP A 1 156 ? 17.322 2.792 -19.719 1.00 93.88 156 TRP A CA 1
ATOM 1275 C C . TRP A 1 156 ? 16.780 2.185 -21.017 1.00 93.88 156 TRP A C 1
ATOM 1277 O O . TRP A 1 156 ? 17.317 1.200 -21.521 1.00 93.88 156 TRP A O 1
ATOM 1287 N N . TYR A 1 157 ? 15.745 2.792 -21.598 1.00 92.00 157 TYR A N 1
ATOM 1288 C CA . TYR A 1 157 ? 15.181 2.326 -22.859 1.00 92.00 157 TYR A CA 1
ATOM 1289 C C . TYR A 1 157 ? 16.129 2.508 -24.044 1.00 92.00 157 TYR A C 1
ATOM 1291 O O . TYR A 1 157 ? 16.174 1.631 -24.904 1.00 92.00 157 TYR A O 1
ATOM 1299 N N . LEU A 1 158 ? 16.931 3.575 -24.073 1.00 92.69 158 LEU A N 1
ATOM 1300 C CA . LEU A 1 158 ? 17.984 3.741 -25.079 1.00 92.69 158 LEU A CA 1
ATOM 1301 C C . LEU A 1 158 ? 19.046 2.640 -24.972 1.00 92.69 158 LEU A C 1
ATOM 1303 O O . LEU A 1 158 ? 19.429 2.063 -25.987 1.00 92.69 158 LEU A O 1
ATOM 1307 N N . ILE A 1 159 ? 19.469 2.294 -23.752 1.00 93.88 159 ILE A N 1
ATOM 1308 C CA . ILE A 1 159 ? 20.411 1.189 -23.519 1.00 93.88 159 ILE A CA 1
ATOM 1309 C C . ILE A 1 159 ? 19.824 -0.133 -24.030 1.00 93.88 159 ILE A C 1
ATOM 1311 O O . ILE A 1 159 ? 20.490 -0.856 -24.771 1.00 93.88 159 ILE A O 1
ATOM 1315 N N . LEU A 1 160 ? 18.566 -0.436 -23.687 1.00 92.44 160 LEU A N 1
ATOM 1316 C CA . LEU A 1 160 ? 17.898 -1.649 -24.164 1.00 92.44 160 LEU A CA 1
ATOM 1317 C C . LEU A 1 160 ? 17.742 -1.665 -25.688 1.00 92.44 160 LEU A C 1
ATOM 1319 O O . LEU A 1 160 ? 17.948 -2.704 -26.307 1.00 92.44 160 LEU A O 1
ATOM 1323 N N . PHE A 1 161 ? 17.421 -0.528 -26.304 1.00 93.00 161 PHE A N 1
ATOM 1324 C CA . PHE A 1 161 ? 17.328 -0.412 -27.756 1.00 93.00 161 PHE A CA 1
ATOM 1325 C C . PHE A 1 161 ? 18.654 -0.753 -28.440 1.00 93.00 161 PHE A C 1
ATOM 1327 O O . PHE A 1 161 ? 18.670 -1.579 -29.352 1.00 93.00 161 PHE A O 1
ATOM 1334 N N . ILE A 1 162 ? 19.762 -0.168 -27.971 1.00 94.12 162 ILE A N 1
ATOM 1335 C CA . ILE A 1 162 ? 21.102 -0.426 -28.515 1.00 94.12 162 ILE A CA 1
ATOM 1336 C C . ILE A 1 162 ? 21.475 -1.901 -28.337 1.00 94.12 162 ILE A C 1
ATOM 1338 O O . ILE A 1 162 ? 21.964 -2.527 -29.274 1.00 94.12 162 ILE A O 1
ATOM 1342 N N . LEU A 1 163 ? 21.197 -2.479 -27.166 1.00 93.94 163 LEU A N 1
ATOM 1343 C CA . LEU A 1 163 ? 21.504 -3.877 -26.867 1.00 93.94 163 LEU A CA 1
ATOM 1344 C C . LEU A 1 163 ? 20.718 -4.845 -27.766 1.00 93.94 163 LEU A C 1
ATOM 1346 O O . LEU A 1 163 ? 21.293 -5.771 -28.332 1.00 93.94 163 LEU A O 1
ATOM 1350 N N . ILE A 1 164 ? 19.416 -4.614 -27.954 1.00 93.50 164 ILE A N 1
ATOM 1351 C CA . ILE A 1 164 ? 18.584 -5.429 -28.852 1.00 93.50 164 ILE A CA 1
ATOM 1352 C C . ILE A 1 164 ? 19.019 -5.247 -30.308 1.00 93.50 164 ILE A C 1
ATOM 1354 O O . ILE A 1 164 ? 19.101 -6.222 -31.055 1.00 93.50 164 ILE A O 1
ATOM 1358 N N . TRP A 1 165 ? 19.341 -4.021 -30.721 1.00 93.69 165 TRP A N 1
ATOM 1359 C CA . TRP A 1 165 ? 19.848 -3.778 -32.066 1.00 93.69 165 TRP A CA 1
ATOM 1360 C C . TRP A 1 165 ? 21.177 -4.503 -32.314 1.00 93.69 165 TRP A C 1
ATOM 1362 O O . TRP A 1 165 ? 21.327 -5.120 -33.366 1.00 93.69 165 TRP A O 1
ATOM 1372 N N . ALA A 1 166 ? 22.091 -4.517 -31.340 1.00 94.00 166 ALA A N 1
ATOM 1373 C CA . ALA A 1 166 ? 23.366 -5.224 -31.435 1.00 94.00 166 ALA A CA 1
ATOM 1374 C C . ALA A 1 166 ? 23.197 -6.750 -31.553 1.00 94.00 166 ALA A C 1
ATOM 1376 O O . ALA A 1 166 ? 23.876 -7.373 -32.362 1.00 94.00 166 ALA A O 1
ATOM 1377 N N . ILE A 1 167 ? 22.269 -7.351 -30.796 1.00 94.56 167 ILE A N 1
ATOM 1378 C CA . ILE A 1 167 ? 22.047 -8.810 -30.792 1.00 94.56 167 ILE A CA 1
ATOM 1379 C C . ILE A 1 167 ? 21.363 -9.293 -32.075 1.00 94.56 167 ILE A C 1
ATOM 1381 O O . ILE A 1 167 ? 21.732 -10.325 -32.626 1.00 94.56 167 ILE A O 1
ATOM 1385 N N . PHE A 1 168 ? 20.339 -8.574 -32.540 1.00 92.88 168 PHE A N 1
ATOM 1386 C CA . PHE A 1 168 ? 19.511 -9.027 -33.661 1.00 92.88 168 PHE A CA 1
ATOM 1387 C C . PHE A 1 168 ? 19.910 -8.412 -35.007 1.00 92.88 168 PHE A C 1
ATOM 1389 O O . PHE A 1 168 ? 19.377 -8.822 -36.039 1.00 92.88 168 PHE A O 1
ATOM 1396 N N . SER A 1 169 ? 20.777 -7.391 -34.995 1.00 89.62 169 SER A N 1
ATOM 1397 C CA . SER A 1 169 ? 21.235 -6.607 -36.156 1.00 89.62 169 SER A CA 1
ATOM 1398 C C . SER A 1 169 ? 20.102 -6.068 -37.044 1.00 89.62 169 SER A C 1
ATOM 1400 O O . SER A 1 169 ? 20.301 -5.730 -38.208 1.00 89.62 169 SER A O 1
ATOM 1402 N N . LYS A 1 170 ? 18.883 -5.978 -36.498 1.00 92.06 170 LYS A N 1
ATOM 1403 C CA . LYS A 1 170 ? 17.656 -5.591 -37.202 1.00 92.06 170 LYS A CA 1
ATOM 1404 C C . LYS A 1 170 ? 17.000 -4.429 -36.473 1.00 92.06 170 LYS A C 1
ATOM 1406 O O . LYS A 1 170 ? 16.434 -4.598 -35.394 1.00 92.06 170 LYS A O 1
ATOM 1411 N N . LEU A 1 171 ? 17.039 -3.253 -37.096 1.00 90.44 171 LEU A N 1
ATOM 1412 C CA . LEU A 1 171 ? 16.518 -2.016 -36.509 1.00 90.44 171 LEU A CA 1
ATOM 1413 C C . LEU A 1 171 ? 15.021 -2.112 -36.172 1.00 90.44 171 LEU A C 1
ATOM 1415 O O . LEU A 1 171 ? 14.589 -1.643 -35.124 1.00 90.44 171 LEU A O 1
ATOM 1419 N N . TRP A 1 172 ? 14.230 -2.773 -37.023 1.00 91.56 172 TRP A N 1
ATOM 1420 C CA . TRP A 1 172 ? 12.788 -2.925 -36.812 1.00 91.56 172 TRP A CA 1
ATOM 1421 C C . TRP A 1 172 ? 12.448 -3.766 -35.572 1.00 91.56 172 TRP A C 1
ATOM 1423 O O . TRP A 1 172 ? 11.447 -3.488 -34.918 1.00 91.56 172 TRP A O 1
ATOM 1433 N N . ILE A 1 173 ? 13.293 -4.739 -35.200 1.00 90.94 173 ILE A N 1
ATOM 1434 C CA . ILE A 1 173 ? 13.115 -5.539 -33.976 1.00 90.94 173 ILE A CA 1
ATOM 1435 C C . ILE A 1 173 ? 13.368 -4.667 -32.745 1.00 90.94 173 ILE A C 1
ATOM 1437 O O . ILE A 1 173 ? 12.572 -4.674 -31.807 1.00 90.94 173 ILE A O 1
ATOM 1441 N N . ALA A 1 174 ? 14.437 -3.868 -32.765 1.00 91.00 174 ALA A N 1
ATOM 1442 C CA . ALA A 1 174 ? 14.749 -2.937 -31.684 1.00 91.00 174 ALA A CA 1
ATOM 1443 C C . ALA A 1 174 ? 13.664 -1.852 -31.530 1.00 91.00 174 ALA A C 1
ATOM 1445 O O . ALA A 1 174 ? 13.243 -1.543 -30.414 1.00 91.00 174 ALA A O 1
ATOM 1446 N N . ALA A 1 175 ? 13.147 -1.327 -32.645 1.00 90.75 175 ALA A N 1
ATOM 1447 C CA . ALA A 1 175 ? 12.048 -0.365 -32.642 1.00 90.75 175 ALA A CA 1
ATOM 1448 C C . ALA A 1 175 ? 10.745 -0.982 -32.105 1.00 90.75 175 ALA A C 1
ATOM 1450 O O . ALA A 1 175 ? 10.102 -0.397 -31.233 1.00 90.75 175 ALA A O 1
ATOM 1451 N N . ALA A 1 176 ? 10.382 -2.190 -32.552 1.00 91.94 176 ALA A N 1
ATOM 1452 C CA . ALA A 1 176 ? 9.223 -2.913 -32.032 1.00 91.94 176 ALA A CA 1
ATOM 1453 C C . ALA A 1 176 ? 9.347 -3.174 -30.520 1.00 91.94 176 ALA A C 1
ATOM 1455 O O . ALA A 1 176 ? 8.382 -2.985 -29.778 1.00 91.94 176 ALA A O 1
ATOM 1456 N N . PHE A 1 177 ? 10.543 -3.533 -30.042 1.00 90.88 177 PHE A N 1
ATOM 1457 C CA . PHE A 1 177 ? 10.810 -3.727 -28.618 1.00 90.88 177 PHE A CA 1
ATOM 1458 C C . PHE A 1 177 ? 10.567 -2.451 -27.799 1.00 90.88 177 PHE A C 1
ATOM 1460 O O . PHE A 1 177 ? 9.916 -2.516 -26.754 1.00 90.88 177 PHE A O 1
ATOM 1467 N N . LEU A 1 178 ? 11.026 -1.285 -28.269 1.00 89.38 178 LEU A N 1
ATOM 1468 C CA . LEU A 1 178 ? 10.758 -0.002 -27.605 1.00 89.38 178 LEU A CA 1
ATOM 1469 C C . LEU A 1 178 ? 9.260 0.302 -27.522 1.00 89.38 178 LEU A C 1
ATOM 1471 O O . LEU A 1 178 ? 8.757 0.655 -26.452 1.00 89.38 178 LEU A O 1
ATOM 1475 N N . VAL A 1 179 ? 8.544 0.119 -28.635 1.00 90.12 179 VAL A N 1
ATOM 1476 C CA . VAL A 1 179 ? 7.099 0.377 -28.717 1.00 90.12 179 VAL A CA 1
ATOM 1477 C C . VAL A 1 179 ? 6.321 -0.514 -27.747 1.00 90.12 179 VAL A C 1
ATOM 1479 O O . VAL A 1 179 ? 5.377 -0.044 -27.121 1.00 90.12 179 VAL A O 1
ATOM 1482 N N . ILE A 1 180 ? 6.731 -1.773 -27.567 1.00 89.31 180 ILE A N 1
ATOM 1483 C CA . ILE A 1 180 ? 6.101 -2.713 -26.624 1.00 89.31 180 ILE A CA 1
ATOM 1484 C C . ILE A 1 180 ? 6.523 -2.434 -25.170 1.00 89.31 180 ILE A C 1
ATOM 1486 O O . ILE A 1 180 ? 5.740 -2.632 -24.236 1.00 89.31 180 ILE A O 1
ATOM 1490 N N . SER A 1 181 ? 7.741 -1.940 -24.952 1.00 86.62 181 SER A N 1
ATOM 1491 C CA . SER A 1 181 ? 8.277 -1.677 -23.612 1.00 86.62 181 SER A CA 1
ATOM 1492 C C . SER A 1 181 ? 7.529 -0.555 -22.892 1.00 86.62 181 SER A C 1
ATOM 1494 O O . SER A 1 181 ? 7.250 -0.677 -21.700 1.00 86.62 181 SER A O 1
ATOM 1496 N N . TYR A 1 182 ? 7.107 0.497 -23.594 1.00 83.69 182 TYR A N 1
ATOM 1497 C CA . TYR A 1 182 ? 6.372 1.604 -22.976 1.00 83.69 182 TYR A CA 1
ATOM 1498 C C . TYR A 1 182 ? 5.012 1.203 -22.351 1.00 83.69 182 TYR A C 1
ATOM 1500 O O . TYR A 1 182 ? 4.815 1.438 -21.154 1.00 83.69 182 TYR A O 1
ATOM 1508 N N . PRO A 1 183 ? 4.072 0.539 -23.062 1.00 86.81 183 PRO A N 1
ATOM 1509 C CA . PRO A 1 183 ? 2.823 0.069 -22.461 1.00 86.81 183 PRO A CA 1
ATOM 1510 C C . PRO A 1 183 ? 3.056 -1.019 -21.403 1.00 86.81 183 PRO A C 1
ATOM 1512 O O . PRO A 1 183 ? 2.247 -1.154 -20.479 1.00 86.81 183 PRO A O 1
ATOM 1515 N N . SER A 1 184 ? 4.176 -1.752 -21.473 1.00 87.62 184 SER A N 1
ATOM 1516 C CA . SER A 1 184 ? 4.538 -2.740 -20.449 1.00 87.62 184 SER A CA 1
ATOM 1517 C C . SER A 1 184 ? 4.711 -2.115 -19.058 1.00 87.62 184 SER A C 1
ATOM 1519 O O . SER A 1 184 ? 4.386 -2.765 -18.065 1.00 87.62 184 SER A O 1
ATOM 1521 N N . LEU A 1 185 ? 5.120 -0.841 -18.967 1.00 86.69 185 LEU A N 1
ATOM 1522 C CA . LEU A 1 185 ? 5.239 -0.113 -17.701 1.00 86.69 185 LEU A CA 1
ATOM 1523 C C . LEU A 1 185 ? 3.872 0.080 -17.030 1.00 86.69 185 LEU A C 1
ATOM 1525 O O . LEU A 1 185 ? 3.708 -0.199 -15.838 1.00 86.69 185 LEU A O 1
ATOM 1529 N N . LEU A 1 186 ? 2.873 0.525 -17.800 1.00 85.69 186 LEU A N 1
ATOM 1530 C CA . LEU A 1 186 ? 1.502 0.712 -17.313 1.00 85.69 186 LEU A CA 1
ATOM 1531 C C . LEU A 1 186 ? 0.881 -0.624 -16.898 1.00 85.69 186 LEU A C 1
ATOM 1533 O O . LEU A 1 186 ? 0.252 -0.721 -15.836 1.00 85.69 186 LEU A O 1
ATOM 1537 N N . LEU A 1 187 ? 1.093 -1.660 -17.714 1.00 85.38 187 LEU A N 1
ATOM 1538 C CA . LEU A 1 187 ? 0.645 -3.016 -17.414 1.00 85.38 187 LEU A CA 1
ATOM 1539 C C . LEU A 1 187 ? 1.286 -3.531 -16.126 1.00 85.38 187 LEU A C 1
ATOM 1541 O O . LEU A 1 187 ? 0.556 -3.968 -15.240 1.00 85.38 187 LEU A O 1
ATOM 1545 N N . TYR A 1 188 ? 2.606 -3.396 -15.973 1.00 86.56 188 TYR A N 1
ATOM 1546 C CA . TYR A 1 188 ? 3.340 -3.788 -14.772 1.00 86.56 188 TYR A CA 1
ATOM 1547 C C . TYR A 1 188 ? 2.838 -3.063 -13.517 1.00 86.56 188 TYR A C 1
ATOM 1549 O O . TYR A 1 188 ? 2.569 -3.698 -12.492 1.00 86.56 188 TYR A O 1
ATOM 1557 N N . ALA A 1 189 ? 2.650 -1.742 -13.586 1.00 84.56 189 ALA A N 1
ATOM 1558 C CA . ALA A 1 189 ? 2.162 -0.955 -12.457 1.00 84.56 189 ALA A CA 1
ATOM 1559 C C . ALA A 1 189 ? 0.755 -1.400 -12.021 1.00 84.56 189 ALA A C 1
ATOM 1561 O O . ALA A 1 189 ? 0.483 -1.584 -10.827 1.00 84.56 189 ALA A O 1
ATOM 1562 N N . ARG A 1 190 ? -0.146 -1.621 -12.985 1.00 84.06 190 ARG A N 1
ATOM 1563 C CA . ARG A 1 190 ? -1.534 -2.004 -12.706 1.00 84.06 190 ARG A CA 1
ATOM 1564 C C . ARG A 1 190 ? -1.665 -3.456 -12.257 1.00 84.06 190 ARG A C 1
ATOM 1566 O O . ARG A 1 190 ? -2.383 -3.729 -11.288 1.00 84.06 190 ARG A O 1
ATOM 1573 N N . SER A 1 191 ? -0.972 -4.379 -12.914 1.00 81.75 191 SER A N 1
ATOM 1574 C CA . SER A 1 191 ? -0.984 -5.796 -12.554 1.00 81.75 191 SER A CA 1
ATOM 1575 C C . SER A 1 191 ? -0.352 -6.021 -11.181 1.00 81.75 191 SER A C 1
ATOM 1577 O O . SER A 1 191 ? -0.882 -6.813 -10.409 1.00 81.75 191 SER A O 1
ATOM 1579 N N . ARG A 1 192 ? 0.687 -5.263 -10.795 1.00 82.50 192 ARG A N 1
ATOM 1580 C CA . ARG A 1 192 ? 1.281 -5.334 -9.451 1.00 82.50 192 ARG A CA 1
ATOM 1581 C C . ARG A 1 192 ? 0.245 -5.075 -8.355 1.00 82.50 192 ARG A C 1
ATOM 1583 O O . ARG A 1 192 ? 0.142 -5.846 -7.402 1.00 82.50 192 ARG A O 1
ATOM 1590 N N . ILE A 1 193 ? -0.562 -4.018 -8.493 1.00 82.56 193 ILE A N 1
ATOM 1591 C CA . ILE A 1 193 ? -1.643 -3.706 -7.539 1.00 82.56 193 ILE A CA 1
ATOM 1592 C C . ILE A 1 193 ? -2.665 -4.847 -7.495 1.00 82.56 193 ILE A C 1
ATOM 1594 O O . ILE A 1 193 ? -3.145 -5.226 -6.422 1.00 82.56 193 ILE A O 1
ATOM 1598 N N . PHE A 1 194 ? -3.017 -5.385 -8.660 1.00 82.69 194 PHE A N 1
ATOM 1599 C CA . PHE A 1 194 ? -3.972 -6.477 -8.779 1.00 82.69 194 PHE A CA 1
ATOM 1600 C C . PHE A 1 194 ? -3.468 -7.773 -8.125 1.00 82.69 194 PHE A C 1
ATOM 1602 O O . PHE A 1 194 ? -4.201 -8.356 -7.327 1.00 82.69 194 PHE A O 1
ATOM 1609 N N . ILE A 1 195 ? -2.213 -8.162 -8.363 1.00 82.06 195 ILE A N 1
ATOM 1610 C CA . ILE A 1 195 ? -1.560 -9.339 -7.772 1.00 82.06 195 ILE A CA 1
ATOM 1611 C C . ILE A 1 195 ? -1.517 -9.219 -6.247 1.00 82.06 195 ILE A C 1
ATOM 1613 O O . ILE A 1 195 ? -1.932 -10.143 -5.554 1.00 82.06 195 ILE A O 1
ATOM 1617 N N . ILE A 1 196 ? -1.123 -8.061 -5.702 1.00 83.75 196 ILE A N 1
ATOM 1618 C CA . ILE A 1 196 ? -1.110 -7.830 -4.246 1.00 83.75 196 ILE A CA 1
ATOM 1619 C C . ILE A 1 196 ? -2.517 -7.979 -3.655 1.00 83.75 196 ILE A C 1
ATOM 1621 O O . ILE A 1 196 ? -2.696 -8.582 -2.593 1.00 83.75 196 ILE A O 1
ATOM 1625 N N . LYS A 1 197 ? -3.541 -7.433 -4.324 1.00 84.19 197 LYS A N 1
ATOM 1626 C CA . LYS A 1 197 ? -4.934 -7.587 -3.881 1.00 84.19 197 LYS A CA 1
ATOM 1627 C C . LYS A 1 197 ? -5.384 -9.044 -3.949 1.00 84.19 197 LYS A C 1
ATOM 1629 O O . LYS A 1 197 ? -6.109 -9.479 -3.056 1.00 84.19 197 LYS A O 1
ATOM 1634 N N . MET A 1 198 ? -4.969 -9.778 -4.979 1.00 81.81 198 MET A N 1
ATOM 1635 C CA . MET A 1 198 ? -5.309 -11.184 -5.156 1.00 81.81 198 MET A CA 1
ATOM 1636 C C . MET A 1 198 ? -4.661 -12.051 -4.078 1.00 81.81 198 MET A C 1
ATOM 1638 O O . MET A 1 198 ? -5.372 -12.756 -3.370 1.00 81.81 198 MET A O 1
ATOM 1642 N N . TYR A 1 199 ? -3.350 -11.907 -3.874 1.00 85.75 199 TYR A N 1
ATOM 1643 C CA . TYR A 1 199 ? -2.587 -12.601 -2.837 1.00 85.75 199 TYR A CA 1
ATOM 1644 C C . TYR A 1 199 ? -3.240 -12.453 -1.457 1.00 85.75 199 TYR A C 1
ATOM 1646 O O . TYR A 1 199 ? -3.517 -13.438 -0.779 1.00 85.75 199 TYR A O 1
ATOM 1654 N N . ASN A 1 200 ? -3.577 -11.221 -1.076 1.00 86.44 200 ASN A N 1
ATOM 1655 C CA . ASN A 1 200 ? -4.215 -10.913 0.202 1.00 86.44 200 ASN A CA 1
ATOM 1656 C C . ASN A 1 200 ? -5.610 -11.548 0.366 1.00 86.44 200 ASN A C 1
ATOM 1658 O O . ASN A 1 200 ? -5.972 -11.995 1.456 1.00 86.44 200 ASN A O 1
ATOM 1662 N N . ARG A 1 201 ? -6.400 -11.617 -0.715 1.00 85.50 201 ARG A N 1
ATOM 1663 C CA . ARG A 1 201 ? -7.710 -12.290 -0.714 1.00 85.50 201 ARG A CA 1
ATOM 1664 C C . ARG A 1 201 ? -7.565 -13.803 -0.594 1.00 85.50 201 ARG A C 1
ATOM 1666 O O . ARG A 1 201 ? -8.256 -14.399 0.228 1.00 85.50 201 ARG A O 1
ATOM 1673 N N . SER A 1 202 ? -6.654 -14.394 -1.365 1.00 83.94 202 SER A N 1
ATOM 1674 C CA . SER A 1 202 ? -6.354 -15.826 -1.310 1.00 83.94 202 SER A CA 1
ATOM 1675 C C . SER A 1 202 ? -5.837 -16.217 0.074 1.00 83.94 202 SER A C 1
ATOM 1677 O O . SER A 1 202 ? -6.339 -17.163 0.668 1.00 83.94 202 SER A O 1
ATOM 1679 N N . ARG A 1 203 ? -4.929 -15.426 0.662 1.00 87.25 203 ARG A N 1
ATOM 1680 C CA . ARG A 1 203 ? -4.433 -15.619 2.034 1.00 87.25 203 ARG A CA 1
ATOM 1681 C C . ARG A 1 203 ? -5.568 -15.620 3.058 1.00 87.25 203 ARG A C 1
ATOM 1683 O O . ARG A 1 203 ? -5.644 -16.540 3.865 1.00 87.25 203 ARG A O 1
ATOM 1690 N N . ARG A 1 204 ? -6.489 -14.645 3.009 1.00 86.62 204 ARG A N 1
ATOM 1691 C CA . ARG A 1 204 ? -7.684 -14.651 3.879 1.00 86.62 204 ARG A CA 1
ATOM 1692 C C . ARG A 1 204 ? -8.523 -15.913 3.677 1.00 86.62 204 ARG A C 1
ATOM 1694 O O . ARG A 1 204 ? -9.024 -16.460 4.654 1.00 86.62 204 ARG A O 1
ATOM 1701 N N . PHE A 1 205 ? -8.722 -16.339 2.433 1.00 85.56 205 PHE A N 1
ATOM 1702 C CA . PHE A 1 205 ? -9.499 -17.536 2.124 1.00 85.56 205 PHE A CA 1
ATOM 1703 C C . PHE A 1 205 ? -8.859 -18.794 2.727 1.00 85.56 205 PHE A C 1
ATOM 1705 O O . PHE A 1 205 ? -9.537 -19.516 3.453 1.00 85.56 205 PHE A O 1
ATOM 1712 N N . PHE A 1 206 ? -7.552 -18.989 2.542 1.00 86.44 206 PHE A N 1
ATOM 1713 C CA . PHE A 1 206 ? -6.816 -20.098 3.154 1.00 86.44 206 PHE A CA 1
ATOM 1714 C C . PHE A 1 206 ? -6.842 -20.050 4.685 1.00 86.44 206 PHE A C 1
ATOM 1716 O O . PHE A 1 206 ? -7.119 -21.063 5.317 1.00 86.44 206 PHE A O 1
ATOM 1723 N N . LEU A 1 207 ? -6.654 -18.876 5.297 1.00 88.56 207 LEU A N 1
ATOM 1724 C CA . LEU A 1 207 ? -6.758 -18.718 6.755 1.00 88.56 207 LEU A CA 1
ATOM 1725 C C . LEU A 1 207 ? -8.164 -19.041 7.283 1.00 88.56 207 LEU A C 1
ATOM 1727 O O . LEU A 1 207 ? -8.304 -19.564 8.387 1.00 88.56 207 LEU A O 1
ATOM 1731 N N . LYS A 1 208 ? -9.207 -18.743 6.497 1.00 87.00 208 LYS A N 1
ATOM 1732 C CA . LYS A 1 208 ? -10.590 -19.096 6.831 1.00 87.00 208 LYS A CA 1
ATOM 1733 C C . LYS A 1 208 ? -10.810 -20.608 6.755 1.00 87.00 208 LYS A C 1
ATOM 1735 O O . LYS A 1 208 ? -11.434 -21.152 7.660 1.00 87.00 208 LYS A O 1
ATOM 1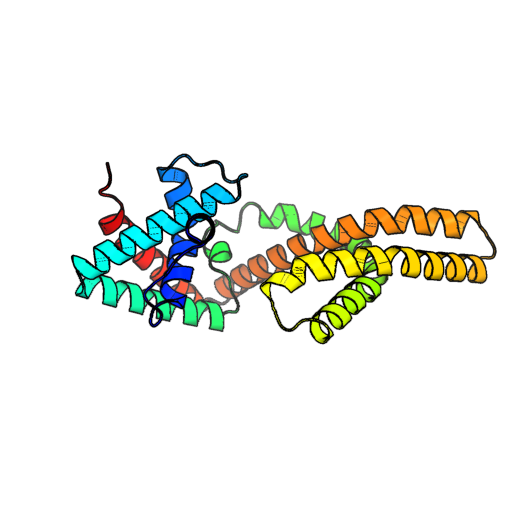740 N N . LEU A 1 209 ? -10.305 -21.264 5.709 1.00 86.06 209 LEU A N 1
ATOM 1741 C CA . LEU A 1 209 ? -10.380 -22.722 5.557 1.00 86.06 209 LEU A CA 1
ATOM 1742 C C . LEU A 1 209 ? -9.621 -23.453 6.667 1.00 86.06 209 LEU A C 1
ATOM 1744 O O . LEU A 1 209 ? -10.144 -24.404 7.231 1.00 86.06 209 LEU A O 1
ATOM 1748 N N . ALA A 1 210 ? -8.444 -22.953 7.048 1.00 89.25 210 ALA A N 1
ATOM 1749 C CA . ALA A 1 210 ? -7.649 -23.486 8.153 1.00 89.25 210 ALA A CA 1
ATOM 1750 C C . ALA A 1 210 ? -8.273 -23.246 9.545 1.00 89.25 210 ALA A C 1
ATOM 1752 O O . ALA A 1 210 ? -7.680 -23.609 10.555 1.00 89.25 210 ALA A O 1
ATOM 1753 N N . GLY A 1 211 ? -9.436 -22.586 9.632 1.00 88.19 211 GLY A N 1
ATOM 1754 C CA . GLY A 1 211 ? -10.138 -22.366 10.896 1.00 88.19 211 GLY A CA 1
ATOM 1755 C C . GLY A 1 211 ? -9.409 -21.449 11.883 1.00 88.19 211 GLY A C 1
ATOM 1756 O O . GLY A 1 211 ? -9.723 -21.490 13.071 1.00 88.19 211 GLY A O 1
ATOM 1757 N N . ASN A 1 212 ? -8.474 -20.617 11.409 1.00 91.88 212 ASN A N 1
ATOM 1758 C CA . ASN A 1 212 ? -7.560 -19.843 12.248 1.00 91.88 212 ASN A CA 1
ATOM 1759 C C . ASN A 1 212 ? -8.307 -18.975 13.290 1.00 91.88 212 ASN A C 1
ATOM 1761 O O . ASN A 1 212 ? -9.142 -18.133 12.938 1.00 91.88 212 ASN A O 1
ATOM 1765 N N . ALA A 1 213 ? -7.991 -19.181 14.574 1.00 92.44 213 ALA A N 1
ATOM 1766 C CA . ALA A 1 213 ? -8.651 -18.511 15.695 1.00 92.44 213 ALA A CA 1
ATOM 1767 C C . ALA A 1 213 ? -8.415 -16.990 15.704 1.00 92.44 213 ALA A C 1
ATOM 1769 O O . ALA A 1 213 ? -9.356 -16.233 15.944 1.00 92.44 213 ALA A O 1
ATOM 1770 N N . ASP A 1 214 ? -7.207 -16.535 15.355 1.00 91.81 214 ASP A N 1
ATOM 1771 C CA . ASP A 1 214 ? -6.875 -15.107 15.279 1.00 91.81 214 ASP A CA 1
ATOM 1772 C C . ASP A 1 214 ? -7.717 -14.398 14.211 1.00 91.81 214 ASP A C 1
ATOM 1774 O O . ASP A 1 214 ? -8.174 -13.277 14.421 1.00 91.81 214 ASP A O 1
ATOM 1778 N N . LEU A 1 215 ? -7.970 -15.053 13.069 1.00 91.50 215 LEU A N 1
ATOM 1779 C CA . LEU A 1 215 ? -8.826 -14.492 12.020 1.00 91.50 215 LEU A CA 1
ATOM 1780 C C . LEU A 1 215 ? -10.278 -14.361 12.493 1.00 91.50 215 LEU A C 1
ATOM 1782 O O . LEU A 1 215 ? -10.910 -13.338 12.231 1.00 91.50 215 LEU A O 1
ATOM 1786 N N . LYS A 1 216 ? -10.813 -15.381 13.175 1.00 91.38 216 LYS A N 1
ATOM 1787 C CA . LYS A 1 216 ? -12.169 -15.327 13.746 1.00 91.38 216 LYS A CA 1
ATOM 1788 C C . LYS A 1 216 ? -12.276 -14.193 14.766 1.00 91.38 216 LYS A C 1
ATOM 1790 O O . LYS A 1 216 ? -13.186 -13.375 14.665 1.00 91.38 216 LYS A O 1
ATOM 1795 N N . LYS A 1 217 ? -11.296 -14.090 15.668 1.00 93.88 217 LYS A N 1
ATOM 1796 C CA . LYS A 1 217 ? -11.211 -13.023 16.668 1.00 93.88 217 LYS A CA 1
ATOM 1797 C C . LYS A 1 217 ? -11.119 -11.636 16.028 1.00 93.88 217 LYS A C 1
ATOM 1799 O O . LYS A 1 217 ? -11.850 -10.739 16.425 1.00 93.88 217 LYS A O 1
ATOM 1804 N N . ALA A 1 218 ? -10.300 -11.466 14.989 1.00 93.75 218 ALA A N 1
ATOM 1805 C CA . ALA A 1 218 ? -10.191 -10.199 14.265 1.00 93.75 218 ALA A CA 1
ATOM 1806 C C . ALA A 1 218 ? -11.510 -9.793 13.582 1.00 93.75 218 ALA A C 1
ATOM 1808 O O . ALA A 1 218 ? -11.857 -8.614 13.559 1.00 93.75 218 ALA A O 1
ATOM 1809 N N . VAL A 1 219 ? -12.260 -10.756 13.034 1.00 92.19 219 VAL A N 1
ATOM 1810 C CA . VAL A 1 219 ? -13.587 -10.497 12.450 1.00 92.19 219 VAL A CA 1
ATOM 1811 C C . VAL A 1 219 ? -14.590 -10.063 13.522 1.00 92.19 219 VAL A C 1
ATOM 1813 O O . VAL A 1 219 ? -15.343 -9.120 13.276 1.00 92.19 219 VAL A O 1
ATOM 1816 N N . GLU A 1 220 ? -14.574 -10.698 14.696 1.00 93.25 220 GLU A N 1
ATOM 1817 C CA . GLU A 1 220 ? -15.472 -10.352 15.804 1.00 93.25 220 GLU A CA 1
ATOM 1818 C C . GLU A 1 220 ? -15.139 -8.982 16.407 1.00 93.25 220 GLU A C 1
ATOM 1820 O O . GLU A 1 220 ? -16.018 -8.135 16.533 1.00 93.25 220 GLU A O 1
ATOM 1825 N N . LEU A 1 221 ? -13.858 -8.697 16.669 1.00 93.94 221 LEU A N 1
ATOM 1826 C CA . LEU A 1 221 ? -13.418 -7.381 17.148 1.00 93.94 221 LEU A CA 1
ATOM 1827 C C . LEU A 1 221 ? -13.829 -6.266 16.188 1.00 93.94 221 LEU A C 1
ATOM 1829 O O . LEU A 1 221 ? -14.356 -5.243 16.614 1.00 93.94 221 LEU A O 1
ATOM 1833 N N . ARG A 1 222 ? -13.666 -6.482 14.878 1.00 93.25 222 ARG A N 1
ATOM 1834 C CA . ARG A 1 222 ? -14.105 -5.516 13.867 1.00 93.25 222 ARG A CA 1
ATOM 1835 C C . ARG A 1 222 ? -15.614 -5.262 13.932 1.00 93.25 222 ARG A C 1
ATOM 1837 O O . ARG A 1 222 ? -16.049 -4.131 13.722 1.00 93.25 222 ARG A O 1
ATOM 1844 N N . LYS A 1 223 ? -16.414 -6.302 14.178 1.00 91.94 223 LYS A N 1
ATOM 1845 C CA . LYS A 1 223 ? -17.870 -6.188 14.329 1.00 91.94 223 LYS A CA 1
ATOM 1846 C C . LYS A 1 223 ? -18.225 -5.391 15.589 1.00 91.94 223 LYS A C 1
ATOM 1848 O O . LYS A 1 223 ? -19.025 -4.468 15.484 1.00 91.94 223 LYS A O 1
ATOM 1853 N N . ASN A 1 224 ? -17.568 -5.674 16.713 1.00 93.00 224 ASN A N 1
ATOM 1854 C CA . ASN A 1 224 ? -17.763 -4.960 17.979 1.00 93.00 224 ASN A CA 1
ATOM 1855 C C . ASN A 1 224 ? -17.387 -3.476 17.865 1.00 93.00 224 ASN A C 1
ATOM 1857 O O . ASN A 1 224 ? -18.160 -2.613 18.267 1.00 93.00 224 ASN A O 1
ATOM 1861 N N . ILE A 1 225 ? -16.243 -3.165 17.245 1.00 93.12 225 ILE A N 1
ATOM 1862 C CA . ILE A 1 225 ? -15.817 -1.783 16.974 1.00 93.12 225 ILE A CA 1
ATOM 1863 C C . ILE A 1 225 ? -16.873 -1.059 16.131 1.00 93.12 225 ILE A C 1
ATOM 1865 O O . ILE A 1 225 ? -17.296 0.041 16.474 1.00 93.12 225 ILE A O 1
ATOM 1869 N N . LEU A 1 226 ? -17.347 -1.680 15.045 1.00 90.62 226 LEU A N 1
ATOM 1870 C CA . LEU A 1 226 ? -18.375 -1.074 14.196 1.00 90.62 226 LEU A CA 1
ATOM 1871 C C . LEU A 1 226 ? -19.704 -0.858 14.921 1.00 90.62 226 LEU A C 1
ATOM 1873 O O . LEU A 1 226 ? -20.372 0.131 14.629 1.00 90.62 226 LEU A O 1
ATOM 1877 N N . GLN A 1 227 ? -20.073 -1.755 15.835 1.00 91.19 227 GLN A N 1
ATOM 1878 C CA . GLN A 1 227 ? -21.270 -1.618 16.655 1.00 91.19 227 GLN A CA 1
ATOM 1879 C C . GLN A 1 227 ? -21.159 -0.418 17.604 1.00 91.19 227 GLN A C 1
ATOM 1881 O O . GLN A 1 227 ? -22.043 0.431 17.583 1.00 91.19 227 GLN A O 1
ATOM 1886 N N . ILE A 1 228 ? -20.045 -0.273 18.331 1.00 90.12 228 ILE A N 1
ATOM 1887 C CA . ILE A 1 228 ? -19.812 0.876 19.229 1.00 90.12 228 ILE A CA 1
ATOM 1888 C C . ILE A 1 228 ? -19.842 2.192 18.440 1.00 90.12 228 ILE A C 1
ATOM 1890 O O . ILE A 1 228 ? -20.555 3.128 18.796 1.00 90.12 228 ILE A O 1
ATOM 1894 N N . ILE A 1 229 ? -19.137 2.246 17.305 1.00 89.38 229 ILE A N 1
ATOM 1895 C CA . ILE A 1 229 ? -19.170 3.392 16.379 1.00 89.38 229 ILE A CA 1
ATOM 1896 C C . ILE A 1 229 ? -20.609 3.652 15.904 1.00 89.38 229 ILE A C 1
ATOM 1898 O O . ILE A 1 229 ? -21.004 4.789 15.663 1.00 89.38 229 ILE A O 1
ATOM 1902 N N . GLN A 1 230 ? -21.421 2.614 15.697 1.00 87.06 230 GLN A N 1
ATOM 1903 C CA . GLN A 1 230 ? -22.811 2.769 15.271 1.00 87.06 230 GLN A CA 1
ATOM 1904 C C . GLN A 1 230 ? -23.713 3.352 16.337 1.00 87.06 230 GLN A C 1
ATOM 1906 O O . GLN A 1 230 ? -24.464 4.271 16.022 1.00 87.06 230 GLN A O 1
ATOM 1911 N N . GLU A 1 231 ? -23.593 2.862 17.556 1.00 87.56 231 GLU A N 1
ATOM 1912 C CA . GLU A 1 231 ? -24.369 3.325 18.697 1.00 87.56 231 GLU A CA 1
ATOM 1913 C C . GLU A 1 231 ? -24.004 4.766 19.069 1.00 87.56 231 GLU A C 1
ATOM 1915 O O . GLU A 1 231 ? -24.893 5.576 19.309 1.00 87.56 231 GLU A O 1
ATOM 1920 N N . LYS A 1 232 ? -22.711 5.115 19.048 1.00 84.75 232 LYS A N 1
ATOM 1921 C CA . LYS A 1 232 ? -22.231 6.420 19.528 1.00 84.75 232 LYS A CA 1
ATOM 1922 C C . LYS A 1 232 ? -22.157 7.498 18.450 1.00 84.75 232 LYS A C 1
ATOM 1924 O O . LYS A 1 232 ? -22.508 8.641 18.713 1.00 84.75 232 LYS A O 1
ATOM 1929 N N . PHE A 1 233 ? -21.772 7.160 17.217 1.00 78.94 233 PHE A N 1
ATOM 1930 C CA . PHE A 1 233 ? -21.657 8.149 16.129 1.00 78.94 233 PHE A CA 1
ATOM 1931 C C . PHE A 1 233 ? -22.903 8.203 15.230 1.00 78.94 233 PHE A C 1
ATOM 1933 O O . PHE A 1 233 ? -22.948 8.966 14.269 1.00 78.94 233 PHE A O 1
ATOM 1940 N N . GLY A 1 234 ? -23.909 7.360 15.491 1.00 64.19 234 GLY A N 1
ATOM 1941 C CA . GLY A 1 234 ? -25.149 7.275 14.713 1.00 64.19 234 GLY A CA 1
ATOM 1942 C C . GLY A 1 234 ? -26.221 8.318 15.050 1.00 64.19 234 GLY A C 1
ATOM 1943 O O . GLY A 1 234 ? -27.233 8.349 14.353 1.00 64.19 234 GLY A O 1
ATOM 1944 N N . SER A 1 235 ? -26.010 9.165 16.064 1.00 45.69 235 SER A N 1
ATOM 1945 C CA . SER A 1 235 ? -26.995 10.152 16.550 1.00 45.69 235 SER A CA 1
ATOM 1946 C C . SER A 1 235 ? -26.805 11.579 16.022 1.00 45.69 235 SER A C 1
ATOM 1948 O O . SER A 1 235 ? -27.345 12.515 16.598 1.00 45.69 235 SER A O 1
ATOM 1950 N N . SER A 1 236 ? -26.096 11.775 14.909 1.00 40.28 236 SER A N 1
ATOM 1951 C CA . SER A 1 236 ? -26.211 13.029 14.152 1.00 40.28 236 SER A CA 1
ATOM 1952 C C . SER A 1 236 ? -27.233 12.816 13.032 1.00 40.28 236 SER A C 1
ATOM 1954 O O . SER A 1 236 ? -26.889 12.420 11.917 1.00 40.28 236 SER A O 1
ATOM 1956 N N . LYS A 1 237 ? -28.512 12.946 13.398 1.00 33.16 237 LYS A N 1
ATOM 1957 C CA . LYS A 1 237 ? -29.604 13.212 12.457 1.00 33.16 237 LYS A CA 1
ATOM 1958 C C . LYS A 1 237 ? -29.755 14.714 12.294 1.00 33.16 237 LYS A C 1
ATOM 1960 O O . LYS A 1 237 ? -29.634 15.406 13.327 1.00 33.16 237 LYS A O 1
#

Foldseek 3Di:
DVVVVVVDQDQPDPPLVQLLVQQLVLCQVVQCVVVVHDPVDPVSSVVSSNLSSVLLVVCCVPPVVLSVVLSVLSVLLVVLCVVLVADPVLLVDPLPPCLVVCVVVL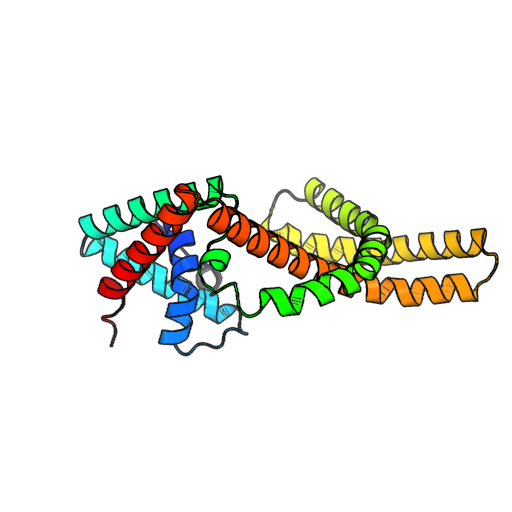VVLVVLLVVLCVLPVVLLVVLLVVLVVPDPDPVCSVVSSVVSSVVSVVVSLVVQLVVQCVVVVDNVRSVVCSVSNVVSNVSNVVSVVVVVSSVNNVSLVVCVVVVPPSSVSSSVSSVVSVVSCCVRVVPPD

pLDDT: mean 84.62, std 10.3, range [33.16, 95.56]

Radius of gyration: 23.2 Å; chains: 1; bounding box: 53×52×67 Å

Secondary structure (DSSP, 8-state):
-HHHHTTS-----SSSHHHHHHHHHHHHHHHHHHTT--TT-HHHHHHHHHHHHHHHHHHHHH-HHHHHHHHHHHHHHHHHHHHHT--HHHHHS--HHHHHHHHHHHHHHHHHHHHHHHHHHHHHHHHHHHHHHH---TTTHHHHHHHHHHHHHHHHHHHHHHHHHHHH--HHHHHHHHHHHHHHHHHHHHHHHHHHHHHHHHHHHHHHHTT-HHHHHHHHHHHHHHHHHHHHHTT--